Protein AF-A0A813R4G8-F1 (afdb_monomer_lite)

Radius of gyration: 30.25 Å; chains: 1; bounding box: 70×40×82 Å

pLDDT: mean 77.22, std 15.06, range [35.91, 96.44]

Structure (mmCIF, N/CA/C/O backbone):
data_AF-A0A813R4G8-F1
#
_entry.id   AF-A0A813R4G8-F1
#
loop_
_atom_site.group_PDB
_atom_site.id
_atom_site.type_symbol
_atom_site.label_atom_id
_atom_site.label_alt_id
_atom_site.label_comp_id
_atom_site.label_asym_id
_atom_site.label_entity_id
_atom_site.label_seq_id
_atom_site.pdbx_PDB_ins_code
_atom_site.Cartn_x
_atom_site.Cartn_y
_atom_site.Cartn_z
_atom_site.occupancy
_atom_site.B_iso_or_equiv
_atom_site.auth_seq_id
_atom_site.auth_comp_id
_atom_site.auth_asym_id
_atom_site.auth_atom_id
_atom_site.pdbx_PDB_model_num
ATOM 1 N N . ARG A 1 1 ? -25.625 -11.618 35.199 1.00 69.56 1 ARG A N 1
ATOM 2 C CA . ARG A 1 1 ? -24.407 -12.216 34.583 1.00 69.56 1 ARG A CA 1
ATOM 3 C C . ARG A 1 1 ? -24.436 -12.153 33.055 1.00 69.56 1 ARG A C 1
ATOM 5 O O . ARG A 1 1 ? -23.534 -11.534 32.520 1.00 69.56 1 ARG A O 1
ATOM 12 N N . LYS A 1 2 ? -25.449 -12.718 32.372 1.00 80.38 2 LYS A N 1
ATOM 13 C CA . LYS A 1 2 ? -25.573 -12.680 30.897 1.00 80.38 2 LYS A CA 1
ATOM 14 C C . LYS A 1 2 ? -25.560 -11.254 30.319 1.00 80.38 2 LYS A C 1
ATOM 16 O O . LYS A 1 2 ? -24.628 -10.921 29.610 1.00 80.38 2 LYS A O 1
ATOM 21 N N . PHE A 1 3 ? -26.479 -10.389 30.765 1.00 78.88 3 PHE A N 1
ATOM 22 C CA . PHE A 1 3 ? -26.541 -8.978 30.342 1.00 78.88 3 PHE A CA 1
ATOM 23 C C . PHE A 1 3 ? -25.193 -8.244 30.418 1.00 78.88 3 PHE A C 1
ATOM 25 O O . PHE A 1 3 ? -24.784 -7.595 29.467 1.00 78.88 3 PHE A O 1
ATOM 32 N N . LYS A 1 4 ? -24.482 -8.393 31.541 1.00 79.00 4 LYS A N 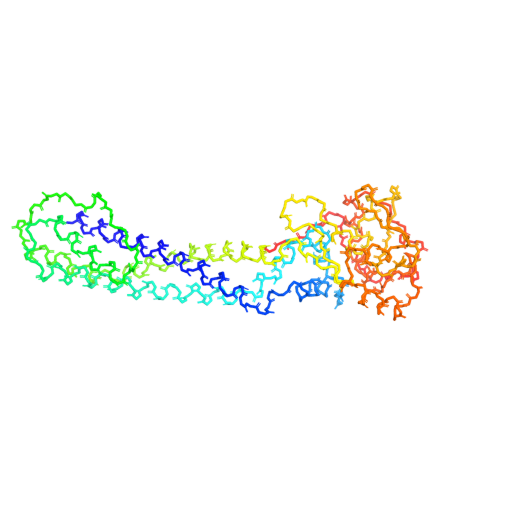1
ATOM 33 C CA . LYS A 1 4 ? -23.165 -7.785 31.750 1.00 79.00 4 LYS A CA 1
ATOM 34 C C . LYS A 1 4 ? -22.155 -8.228 30.688 1.00 79.00 4 LYS A C 1
ATOM 36 O O . LYS A 1 4 ? -21.469 -7.395 30.118 1.00 79.00 4 LYS A O 1
ATOM 41 N N . GLN A 1 5 ? -22.078 -9.534 30.434 1.00 83.31 5 GLN A N 1
ATOM 42 C CA . GLN A 1 5 ? -21.155 -10.087 29.445 1.00 83.31 5 GLN A CA 1
ATOM 43 C C . GLN A 1 5 ? -21.524 -9.642 28.026 1.00 83.31 5 GLN A C 1
ATOM 45 O O . GLN A 1 5 ? -20.636 -9.328 27.242 1.00 83.31 5 GLN A O 1
ATOM 50 N N . ASP A 1 6 ? -22.820 -9.587 27.714 1.00 83.88 6 ASP A N 1
ATOM 51 C CA . ASP A 1 6 ? -23.309 -9.135 26.411 1.00 83.88 6 ASP A CA 1
ATOM 52 C C . ASP A 1 6 ? -22.964 -7.652 26.179 1.00 83.88 6 ASP A C 1
ATOM 54 O O . ASP A 1 6 ? -22.462 -7.301 25.114 1.00 83.88 6 ASP A O 1
ATOM 58 N N . LEU A 1 7 ? -23.141 -6.800 27.197 1.00 82.75 7 LEU A N 1
ATOM 59 C CA . LEU A 1 7 ? -22.756 -5.388 27.155 1.00 82.75 7 LEU A CA 1
ATOM 60 C C . LEU A 1 7 ? -21.236 -5.204 27.015 1.00 82.75 7 LEU A C 1
ATOM 62 O O . LEU A 1 7 ? -20.801 -4.431 26.168 1.00 82.75 7 LEU A O 1
ATOM 66 N N . GLU A 1 8 ? -20.426 -5.924 27.802 1.00 83.38 8 GLU A N 1
ATOM 67 C CA . GLU A 1 8 ? -18.955 -5.904 27.693 1.00 83.38 8 GLU A CA 1
ATOM 68 C C . GLU A 1 8 ? -18.507 -6.270 26.267 1.00 83.38 8 GLU A C 1
ATOM 70 O O . GLU A 1 8 ? -17.720 -5.550 25.651 1.00 83.38 8 GLU A O 1
ATOM 75 N N . ASN A 1 9 ? -19.058 -7.351 25.709 1.00 85.25 9 ASN A N 1
ATOM 76 C CA . ASN A 1 9 ? -18.739 -7.797 24.354 1.00 85.25 9 ASN A CA 1
ATOM 77 C C . ASN A 1 9 ? -19.154 -6.764 23.298 1.00 85.25 9 ASN A C 1
ATOM 79 O O . ASN A 1 9 ? -18.408 -6.528 22.347 1.00 85.25 9 ASN A O 1
ATOM 83 N N . GLN A 1 10 ? -20.322 -6.138 23.459 1.00 86.38 10 GLN A N 1
ATOM 84 C CA . GLN A 1 10 ? -20.790 -5.114 22.533 1.00 86.38 10 GLN A CA 1
ATOM 85 C C . GLN A 1 10 ? -19.893 -3.874 22.565 1.00 86.38 10 GLN A C 1
ATOM 87 O O . GLN A 1 10 ? -19.488 -3.411 21.500 1.00 86.38 10 GLN A O 1
ATOM 92 N N . ILE A 1 11 ? -19.548 -3.380 23.763 1.00 86.12 11 ILE A N 1
ATOM 93 C CA . ILE A 1 11 ? -18.624 -2.252 23.952 1.00 86.12 11 ILE A CA 1
ATOM 94 C C . ILE A 1 11 ? -17.316 -2.530 23.213 1.00 86.12 11 ILE A C 1
ATOM 96 O O . ILE A 1 11 ? -16.892 -1.714 22.400 1.00 86.12 11 ILE A O 1
ATOM 100 N N . ILE A 1 12 ? -16.718 -3.706 23.429 1.00 86.69 12 ILE A N 1
ATOM 101 C CA . ILE A 1 12 ? -15.477 -4.094 22.750 1.00 86.69 12 ILE A CA 1
ATOM 102 C C . ILE A 1 12 ? -15.676 -4.121 21.229 1.00 86.69 12 ILE A C 1
ATOM 104 O O . ILE A 1 12 ? -14.871 -3.537 20.508 1.00 86.69 12 ILE A O 1
ATOM 108 N N . SER A 1 13 ? -16.745 -4.748 20.727 1.00 88.50 13 SER A N 1
ATOM 109 C CA . SER A 1 13 ? -16.966 -4.865 19.278 1.00 88.50 13 SER A CA 1
ATOM 110 C C . SER A 1 13 ? -17.147 -3.507 18.590 1.00 88.50 13 SER A C 1
ATOM 112 O O . SER A 1 13 ? -16.566 -3.274 17.530 1.00 88.50 13 SER A O 1
ATOM 114 N N . GLU A 1 14 ? -17.880 -2.585 19.218 1.00 90.38 14 GLU A N 1
ATOM 115 C CA . GLU A 1 14 ? -18.173 -1.266 18.657 1.00 90.38 14 GLU A CA 1
ATOM 116 C C . GLU A 1 14 ? -16.954 -0.351 18.715 1.00 90.38 14 GLU A C 1
ATOM 118 O O . GLU A 1 14 ? -16.638 0.324 17.734 1.00 90.38 14 GLU A O 1
ATOM 123 N N . ILE A 1 15 ? -16.209 -0.392 19.823 1.00 90.12 15 ILE A N 1
ATOM 124 C CA . ILE A 1 15 ? -14.918 0.284 19.936 1.00 90.12 15 ILE A CA 1
ATOM 125 C C . ILE A 1 15 ? -13.984 -0.185 18.815 1.00 90.12 15 ILE A C 1
ATOM 127 O O . ILE A 1 15 ? -13.408 0.640 18.107 1.00 90.12 15 ILE A O 1
ATOM 131 N N . VAL A 1 16 ? -13.859 -1.499 18.611 1.00 90.88 16 VAL A N 1
ATOM 132 C CA . VAL A 1 16 ? -12.988 -2.069 17.574 1.00 90.88 16 VAL A CA 1
ATOM 133 C C . VAL A 1 16 ? -13.443 -1.650 16.179 1.00 90.88 16 VAL A C 1
ATOM 135 O O . VAL A 1 16 ? -12.609 -1.223 15.381 1.00 90.88 16 VAL A O 1
ATOM 138 N N . ARG A 1 17 ? -14.747 -1.710 15.884 1.00 93.56 17 ARG A N 1
ATOM 139 C CA . ARG A 1 17 ? -15.316 -1.265 14.603 1.00 93.56 17 ARG A CA 1
ATOM 140 C C . ARG A 1 17 ? -14.971 0.197 14.315 1.00 93.56 17 ARG A C 1
ATOM 142 O O . ARG A 1 17 ? -14.444 0.505 13.247 1.00 93.56 17 ARG A O 1
ATOM 149 N N . ILE A 1 18 ? -15.234 1.088 15.270 1.00 92.94 18 ILE A N 1
ATOM 150 C CA . ILE A 1 18 ? -15.002 2.531 15.121 1.00 92.94 18 ILE A CA 1
ATOM 151 C C . ILE A 1 18 ? -13.511 2.825 14.944 1.00 92.94 18 ILE A C 1
ATOM 153 O O . ILE A 1 18 ? -13.127 3.605 14.075 1.00 92.94 18 ILE A O 1
ATOM 157 N N . TYR A 1 19 ? -12.647 2.189 15.731 1.00 94.31 19 TYR A N 1
ATOM 158 C CA . TYR A 1 19 ? -11.211 2.450 15.671 1.00 94.31 19 TYR A CA 1
ATOM 159 C C . TYR A 1 19 ? -10.526 1.825 14.452 1.00 94.31 19 TYR A C 1
ATOM 161 O O . TYR A 1 19 ? -9.550 2.394 13.960 1.00 94.31 19 TYR A O 1
ATOM 169 N N . LYS A 1 20 ? -11.044 0.722 13.897 1.00 95.06 20 LYS A N 1
ATOM 170 C CA . LYS A 1 20 ? -10.614 0.230 12.577 1.00 95.06 20 LYS A CA 1
ATOM 171 C C . LYS A 1 20 ? -10.901 1.265 11.489 1.00 95.06 20 LYS A C 1
ATOM 173 O O . LYS A 1 20 ? -10.004 1.575 10.710 1.00 95.06 20 LYS A O 1
ATOM 178 N N . GLN A 1 21 ? -12.090 1.875 11.501 1.00 94.75 21 GLN A N 1
ATOM 179 C CA . GLN A 1 21 ? -12.409 2.965 10.574 1.00 94.75 21 GLN A CA 1
ATOM 180 C C . GLN A 1 21 ? -11.467 4.161 10.767 1.00 94.75 21 GLN A C 1
ATOM 182 O O . GLN A 1 21 ? -10.848 4.611 9.808 1.00 94.75 21 GLN A O 1
ATOM 187 N N . LYS A 1 22 ? -11.256 4.610 12.013 1.00 94.94 22 LYS A N 1
ATOM 188 C CA . LYS A 1 22 ? -10.311 5.703 12.311 1.00 94.94 22 LYS A CA 1
ATOM 189 C C . LYS A 1 22 ? -8.879 5.394 11.870 1.00 94.94 22 LYS A C 1
ATOM 191 O O . LYS A 1 22 ? -8.157 6.305 11.477 1.00 94.94 22 LYS A O 1
ATOM 196 N N . THR A 1 23 ? -8.467 4.127 11.928 1.00 96.44 23 THR A N 1
ATOM 197 C CA . THR A 1 23 ? -7.163 3.675 11.422 1.00 96.44 23 THR A CA 1
ATOM 198 C C . THR A 1 23 ? -7.089 3.853 9.910 1.00 96.44 23 THR A C 1
ATOM 200 O O . THR A 1 23 ? -6.151 4.481 9.427 1.00 96.44 23 THR A O 1
ATOM 203 N N . SER A 1 24 ? -8.095 3.370 9.175 1.00 96.19 24 SER A N 1
ATOM 204 C CA . SER A 1 24 ? -8.198 3.561 7.722 1.00 96.19 24 SER A CA 1
ATOM 205 C C . SER A 1 24 ? -8.166 5.045 7.344 1.00 96.19 24 SER A C 1
ATOM 207 O O . SER A 1 24 ? -7.376 5.451 6.492 1.00 96.19 24 SER A O 1
ATOM 209 N N . ASP A 1 25 ? -8.954 5.880 8.025 1.00 95.25 25 ASP A N 1
ATOM 210 C CA . ASP A 1 25 ? -9.022 7.321 7.758 1.00 95.25 25 ASP A CA 1
ATOM 211 C C . ASP A 1 25 ? -7.676 8.015 8.026 1.00 95.25 25 ASP A C 1
ATOM 213 O O . ASP A 1 25 ? -7.215 8.834 7.226 1.00 95.25 25 ASP A O 1
ATOM 217 N N . ALA A 1 26 ? -7.005 7.664 9.130 1.00 95.62 26 ALA A N 1
ATOM 218 C CA . ALA A 1 26 ? -5.695 8.209 9.479 1.00 95.62 26 ALA A CA 1
ATOM 219 C C . ALA A 1 26 ? -4.613 7.811 8.463 1.00 95.62 26 ALA A C 1
ATOM 221 O O . ALA A 1 26 ? -3.779 8.644 8.100 1.00 95.62 26 ALA A O 1
ATOM 222 N N . ILE A 1 27 ? -4.642 6.568 7.973 1.00 95.50 27 ILE A N 1
ATOM 223 C CA . ILE A 1 27 ? -3.763 6.093 6.898 1.00 95.50 27 ILE A CA 1
ATOM 224 C C . ILE A 1 27 ? -4.041 6.857 5.602 1.00 95.50 27 ILE A C 1
ATOM 226 O O . ILE A 1 27 ? -3.108 7.377 4.987 1.00 95.50 27 ILE A O 1
ATOM 230 N N . GLY A 1 28 ? -5.314 6.999 5.222 1.00 92.50 28 GLY A N 1
ATOM 231 C CA . GLY A 1 28 ? -5.726 7.761 4.044 1.00 92.50 28 GLY A CA 1
ATOM 232 C C . GLY A 1 28 ? -5.245 9.214 4.091 1.00 92.50 28 GLY A C 1
ATOM 233 O O . GLY A 1 28 ? -4.690 9.731 3.116 1.00 92.50 28 GLY A O 1
ATOM 234 N N . LEU A 1 29 ? -5.364 9.868 5.248 1.00 92.50 29 LEU A N 1
ATOM 235 C CA . LEU A 1 29 ? -4.865 11.226 5.459 1.00 92.50 29 LEU A CA 1
ATOM 236 C C . LEU A 1 29 ? -3.330 11.296 5.418 1.00 92.50 29 LEU A C 1
ATOM 238 O O . LEU A 1 29 ? -2.769 12.168 4.753 1.00 92.50 29 LEU A O 1
ATOM 242 N N . ASN A 1 30 ? -2.637 10.371 6.090 1.00 92.88 30 ASN A N 1
ATOM 243 C CA . ASN A 1 30 ? -1.174 10.320 6.095 1.00 92.88 30 ASN A CA 1
ATOM 244 C C . ASN A 1 30 ? -0.622 10.141 4.679 1.00 92.88 30 ASN A C 1
ATOM 246 O O . ASN A 1 30 ? 0.274 10.874 4.267 1.00 92.88 30 ASN A O 1
ATOM 250 N N . ILE A 1 31 ? -1.195 9.217 3.908 1.00 90.00 31 ILE A N 1
ATOM 251 C CA . ILE A 1 31 ? -0.760 8.962 2.538 1.00 90.00 31 ILE A CA 1
ATOM 252 C C . ILE A 1 31 ? -1.131 10.123 1.634 1.00 90.00 31 ILE A C 1
ATOM 254 O O . ILE A 1 31 ? -0.283 10.513 0.846 1.00 90.00 31 ILE A O 1
ATOM 258 N N . SER A 1 32 ? -2.335 10.699 1.726 1.00 84.00 32 SER A N 1
ATOM 259 C CA . SER A 1 32 ? -2.766 11.819 0.867 1.00 84.00 32 SER A CA 1
ATOM 260 C C . SER A 1 32 ? -1.980 13.116 1.103 1.00 84.00 32 SER A C 1
ATOM 262 O O . SER A 1 32 ? -1.799 13.901 0.174 1.00 84.00 32 SER A O 1
ATOM 264 N N . THR A 1 33 ? -1.405 13.299 2.290 1.00 86.44 33 THR A N 1
ATOM 265 C CA . THR A 1 33 ? -0.574 14.471 2.621 1.00 86.44 33 THR A CA 1
ATOM 266 C C . THR A 1 33 ? 0.933 14.205 2.539 1.00 86.44 33 THR A C 1
ATOM 268 O O . THR A 1 33 ? 1.726 15.145 2.555 1.00 86.44 3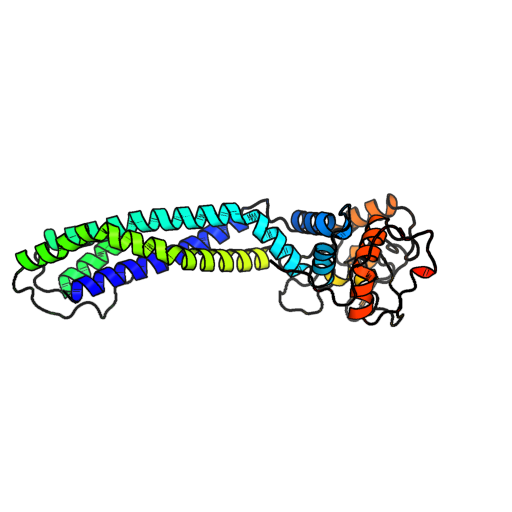3 THR A O 1
ATOM 271 N N . SER A 1 34 ? 1.353 12.944 2.402 1.00 83.38 34 SER A N 1
ATOM 272 C CA . SER A 1 34 ? 2.768 12.569 2.340 1.00 83.38 34 SER A CA 1
ATOM 273 C C . SER A 1 34 ? 3.456 13.068 1.065 1.00 83.38 34 SER A C 1
ATOM 275 O O . SER A 1 34 ? 3.004 12.810 -0.052 1.00 83.38 34 SER A O 1
ATOM 277 N N . THR A 1 35 ? 4.615 13.711 1.225 1.00 80.62 35 THR A N 1
ATOM 278 C CA . THR A 1 35 ? 5.552 14.058 0.135 1.00 80.62 35 THR A CA 1
ATOM 279 C C . THR A 1 35 ? 6.483 12.893 -0.230 1.00 80.62 35 THR A C 1
ATOM 281 O O . THR A 1 35 ? 7.268 12.968 -1.178 1.00 80.62 35 THR A O 1
ATOM 284 N N . HIS A 1 36 ? 6.414 11.787 0.518 1.00 76.81 36 HIS A N 1
ATOM 285 C CA . HIS A 1 36 ? 7.179 10.572 0.231 1.00 76.81 36 HIS A CA 1
ATOM 286 C C . HIS A 1 36 ? 6.509 9.705 -0.841 1.00 76.81 36 HIS A C 1
ATOM 288 O O . HIS A 1 36 ? 7.195 8.941 -1.519 1.00 76.81 36 HIS A O 1
ATOM 294 N N . ILE A 1 37 ? 5.193 9.860 -1.031 1.00 81.62 37 ILE A N 1
ATOM 295 C CA . ILE A 1 37 ? 4.396 9.151 -2.041 1.00 81.62 37 ILE A CA 1
ATOM 296 C C . ILE A 1 37 ? 4.164 10.073 -3.239 1.00 81.62 37 ILE A C 1
ATOM 298 O O . ILE A 1 37 ? 3.050 10.471 -3.570 1.00 81.62 37 ILE A O 1
ATOM 302 N N . GLU A 1 38 ? 5.259 10.470 -3.875 1.00 80.38 38 GLU A N 1
ATOM 303 C CA . GLU A 1 38 ? 5.241 11.213 -5.135 1.00 80.38 38 GLU A CA 1
ATOM 304 C C . GLU A 1 38 ? 5.625 10.273 -6.274 1.00 80.38 38 GLU A C 1
ATOM 306 O O . GLU A 1 38 ? 6.698 9.668 -6.247 1.00 80.38 38 GLU A O 1
ATOM 311 N N . THR A 1 39 ? 4.764 10.167 -7.286 1.00 75.38 39 THR A N 1
ATOM 312 C CA . THR A 1 39 ? 4.909 9.214 -8.396 1.00 75.38 39 THR A CA 1
ATOM 313 C C . THR A 1 39 ? 6.279 9.292 -9.068 1.00 75.38 39 THR A C 1
ATOM 315 O O . THR A 1 39 ? 6.899 8.267 -9.328 1.00 75.38 39 THR A O 1
ATOM 318 N N . GLU A 1 40 ? 6.798 10.501 -9.289 1.00 74.12 40 GLU A N 1
ATOM 319 C CA . GLU A 1 40 ? 8.117 10.702 -9.898 1.00 74.12 40 GLU A CA 1
ATOM 320 C C . GLU A 1 40 ? 9.265 10.230 -9.000 1.00 74.12 40 GLU A C 1
ATOM 322 O O . GLU A 1 40 ? 10.212 9.616 -9.489 1.00 74.12 40 GLU A O 1
ATOM 327 N N . LYS A 1 41 ? 9.182 10.471 -7.684 1.00 81.25 41 LYS A N 1
ATOM 328 C CA . LYS A 1 41 ? 10.190 9.994 -6.727 1.00 81.25 41 LYS A CA 1
ATOM 329 C C . LYS A 1 41 ? 10.191 8.470 -6.650 1.00 81.25 41 LYS A C 1
ATOM 331 O O . LYS A 1 41 ? 11.264 7.880 -6.624 1.00 81.25 41 LYS A O 1
ATOM 336 N N . ILE A 1 42 ? 9.013 7.840 -6.642 1.00 84.50 42 ILE A N 1
ATOM 337 C CA . ILE A 1 42 ? 8.887 6.375 -6.660 1.00 84.50 42 ILE A CA 1
ATOM 338 C C . ILE A 1 42 ? 9.455 5.802 -7.962 1.00 84.50 42 ILE A C 1
ATOM 340 O O . ILE A 1 42 ? 10.258 4.875 -7.911 1.00 84.50 42 ILE A O 1
ATOM 344 N N . ALA A 1 43 ? 9.118 6.391 -9.112 1.00 78.25 43 ALA A N 1
ATOM 345 C CA . ALA A 1 43 ? 9.624 5.947 -10.409 1.00 78.25 43 ALA A CA 1
ATOM 346 C C . ALA A 1 43 ? 11.153 6.035 -10.513 1.00 78.25 43 ALA A C 1
ATOM 348 O O . ALA A 1 43 ? 11.787 5.106 -11.018 1.00 78.25 43 ALA A O 1
ATOM 349 N N . ARG A 1 44 ? 11.749 7.123 -10.003 1.00 79.31 44 ARG A N 1
ATOM 350 C CA . ARG A 1 44 ? 13.210 7.281 -9.927 1.00 79.31 44 ARG A CA 1
ATOM 351 C C . ARG A 1 44 ? 13.841 6.265 -8.981 1.00 79.31 44 ARG A C 1
ATOM 353 O O . ARG A 1 44 ? 14.736 5.556 -9.416 1.00 79.31 44 ARG A O 1
ATOM 360 N N . SER A 1 45 ? 13.326 6.120 -7.753 1.00 86.88 45 SER A N 1
ATOM 361 C CA . SER A 1 45 ? 13.808 5.098 -6.807 1.00 86.88 45 SER A CA 1
ATOM 362 C C . SER A 1 45 ? 13.781 3.703 -7.434 1.00 86.88 45 SER A C 1
ATOM 364 O O . SER A 1 45 ? 14.783 3.001 -7.399 1.00 86.88 45 SER A O 1
ATOM 366 N N . ALA A 1 46 ? 12.683 3.337 -8.099 1.00 85.88 46 ALA A N 1
ATOM 367 C CA . ALA A 1 46 ? 12.566 2.049 -8.769 1.00 85.88 46 ALA A CA 1
ATOM 368 C C . ALA A 1 46 ? 13.601 1.862 -9.882 1.00 85.88 46 ALA A C 1
ATOM 370 O O . ALA A 1 46 ? 14.141 0.770 -10.022 1.00 85.88 46 ALA A O 1
ATOM 371 N N . TYR A 1 47 ? 13.882 2.896 -10.681 1.00 83.19 47 TYR A N 1
ATOM 372 C CA . TYR A 1 47 ? 14.918 2.834 -11.714 1.00 83.19 47 TYR A CA 1
ATOM 373 C C . TYR A 1 47 ? 16.312 2.695 -11.104 1.00 83.19 47 TYR A C 1
ATOM 375 O O . TYR A 1 47 ? 17.072 1.819 -11.511 1.00 83.19 47 TYR A O 1
ATOM 383 N N . ASP A 1 48 ? 16.631 3.526 -10.115 1.00 85.75 48 ASP A N 1
ATOM 384 C CA . ASP A 1 48 ? 17.944 3.570 -9.475 1.00 85.75 48 ASP A CA 1
ATOM 385 C C . ASP A 1 48 ? 18.254 2.253 -8.746 1.00 85.75 48 ASP A C 1
ATOM 387 O O . ASP A 1 48 ? 19.354 1.715 -8.867 1.00 85.75 48 ASP A O 1
ATOM 391 N N . GLU A 1 49 ? 17.265 1.676 -8.061 1.00 90.06 49 GLU A N 1
ATOM 392 C CA . GLU A 1 49 ? 17.377 0.390 -7.362 1.00 90.06 49 GLU A CA 1
ATOM 393 C C . GLU A 1 49 ? 17.364 -0.829 -8.297 1.00 90.06 49 GLU A C 1
ATOM 395 O O . GLU A 1 49 ? 17.727 -1.929 -7.868 1.00 90.06 49 GLU A O 1
ATOM 400 N N . SER A 1 50 ? 16.957 -0.656 -9.558 1.00 88.50 50 SER A N 1
ATOM 401 C CA . SER A 1 50 ? 16.942 -1.706 -10.579 1.00 88.50 50 SER A CA 1
ATOM 402 C C . SER A 1 50 ? 18.028 -1.471 -11.632 1.00 88.50 50 SER A C 1
ATOM 404 O O . SER A 1 50 ? 19.162 -1.921 -11.473 1.00 88.50 50 SER A O 1
ATOM 406 N N . ILE A 1 51 ? 17.709 -0.751 -12.703 1.00 83.62 51 ILE A N 1
ATOM 407 C CA . ILE A 1 51 ? 18.566 -0.501 -13.863 1.00 83.62 51 ILE A CA 1
ATOM 408 C C . ILE A 1 51 ? 19.808 0.324 -13.497 1.00 83.62 51 ILE A C 1
ATOM 410 O O . ILE A 1 51 ? 20.896 0.056 -14.006 1.00 83.62 51 ILE A O 1
ATOM 414 N N . GLY A 1 52 ? 19.659 1.315 -12.615 1.00 83.12 52 GLY A N 1
ATOM 415 C CA . GLY A 1 52 ? 20.742 2.202 -12.183 1.00 83.12 52 GLY A CA 1
ATOM 416 C C . GLY A 1 52 ? 21.744 1.553 -11.225 1.00 83.12 52 GLY A C 1
ATOM 417 O O . GLY A 1 52 ? 22.861 2.056 -11.079 1.00 83.12 52 GLY A O 1
ATOM 418 N N . SER A 1 53 ? 21.384 0.422 -10.614 1.00 88.19 53 SER A N 1
ATOM 419 C CA . SER A 1 53 ? 22.149 -0.183 -9.525 1.00 88.19 53 SER A CA 1
ATOM 420 C C . SER A 1 53 ? 23.557 -0.637 -9.944 1.00 88.19 53 SER A C 1
ATOM 422 O O . SER A 1 53 ? 23.813 -1.095 -11.067 1.00 88.19 53 SER A O 1
ATOM 424 N N . GLN A 1 54 ? 24.509 -0.481 -9.019 1.00 88.56 54 GLN A N 1
ATOM 425 C CA . GLN A 1 54 ? 25.885 -0.963 -9.150 1.00 88.56 54 GLN A CA 1
ATOM 426 C C . GLN A 1 54 ? 26.329 -1.627 -7.832 1.00 88.56 54 GLN A C 1
ATOM 428 O O . GLN A 1 54 ? 26.508 -0.916 -6.843 1.00 88.56 54 GLN A O 1
ATOM 433 N N . PRO A 1 55 ? 26.530 -2.961 -7.794 1.00 88.31 55 PRO A N 1
ATOM 434 C CA . PRO A 1 55 ? 26.313 -3.921 -8.884 1.00 88.31 55 PRO A CA 1
ATOM 435 C C . PRO A 1 55 ? 24.821 -4.067 -9.261 1.00 88.31 55 PRO A C 1
ATOM 437 O O . PRO A 1 55 ? 23.963 -3.700 -8.460 1.00 88.31 55 PRO A O 1
ATOM 440 N N . PRO A 1 56 ? 24.498 -4.605 -10.456 1.00 87.69 56 PRO A N 1
ATOM 441 C CA . PRO A 1 56 ? 23.114 -4.822 -10.877 1.00 87.69 56 PRO A CA 1
ATOM 442 C C . PRO A 1 56 ? 22.331 -5.724 -9.915 1.00 87.69 56 PRO A C 1
ATOM 444 O O . PRO A 1 56 ? 22.768 -6.833 -9.604 1.00 87.69 56 PRO A O 1
ATOM 447 N N . ASN A 1 57 ? 21.143 -5.286 -9.498 1.00 92.25 57 ASN A N 1
ATOM 448 C CA . ASN A 1 57 ? 20.217 -6.084 -8.699 1.00 92.25 57 ASN A CA 1
ATOM 449 C C . ASN A 1 57 ? 19.204 -6.806 -9.598 1.00 92.25 57 ASN A C 1
ATOM 451 O O . ASN A 1 57 ? 18.175 -6.247 -9.974 1.00 92.25 57 ASN A O 1
ATOM 455 N N . GLY A 1 58 ? 19.492 -8.066 -9.931 1.00 91.12 58 GLY A N 1
ATOM 456 C CA . GLY A 1 58 ? 18.641 -8.872 -10.808 1.00 91.12 58 GLY A CA 1
ATOM 457 C C . GLY A 1 58 ? 17.201 -9.054 -10.308 1.00 91.12 58 GLY A C 1
ATOM 458 O O . GLY A 1 58 ? 16.291 -9.082 -11.130 1.00 91.12 58 GLY A O 1
ATOM 459 N N . ASP A 1 59 ? 16.974 -9.105 -8.991 1.00 93.50 59 ASP A N 1
ATOM 460 C CA . ASP A 1 59 ? 15.630 -9.252 -8.412 1.00 93.50 59 ASP A CA 1
ATOM 461 C C . ASP A 1 59 ? 14.793 -7.994 -8.689 1.00 93.50 59 ASP A C 1
ATOM 463 O O . ASP A 1 59 ? 13.713 -8.072 -9.276 1.00 93.50 59 ASP A O 1
ATOM 467 N N . ASN A 1 60 ? 15.352 -6.817 -8.392 1.00 92.19 60 ASN A N 1
ATOM 468 C CA . ASN A 1 60 ? 14.710 -5.530 -8.661 1.00 92.19 60 ASN A CA 1
ATOM 469 C C . ASN A 1 60 ? 14.544 -5.268 -10.163 1.00 92.19 60 ASN A C 1
ATOM 471 O O . ASN A 1 60 ? 13.512 -4.747 -10.575 1.00 92.19 60 ASN A O 1
ATOM 475 N N . ILE A 1 61 ? 15.521 -5.652 -10.995 1.00 88.25 61 ILE A N 1
ATOM 476 C CA . ILE A 1 61 ? 15.406 -5.555 -12.459 1.00 88.25 61 ILE A CA 1
ATOM 477 C C . ILE A 1 61 ? 14.229 -6.402 -12.951 1.00 88.25 61 ILE A C 1
ATOM 479 O O . ILE A 1 61 ? 13.416 -5.916 -13.731 1.00 88.25 61 ILE A O 1
ATOM 483 N N . LEU A 1 62 ? 14.085 -7.643 -12.482 1.00 86.94 62 LEU A N 1
ATOM 484 C CA . LEU A 1 62 ? 12.974 -8.503 -12.889 1.00 86.94 62 LEU A CA 1
ATOM 485 C C . LEU A 1 62 ? 11.622 -7.999 -12.372 1.00 86.94 62 LEU A C 1
ATOM 487 O O . LEU A 1 62 ? 10.661 -8.017 -13.135 1.00 86.94 62 LEU A O 1
ATOM 491 N N . LYS A 1 63 ? 11.537 -7.495 -11.134 1.00 87.19 63 LYS A N 1
ATOM 492 C CA . LYS A 1 63 ? 10.322 -6.829 -10.625 1.00 87.19 63 LYS A CA 1
ATOM 493 C C . LYS A 1 63 ? 9.934 -5.637 -11.492 1.00 87.19 63 LYS A C 1
ATOM 495 O O . LYS A 1 63 ? 8.784 -5.524 -11.905 1.00 87.19 63 LYS A O 1
ATOM 500 N N . TYR A 1 64 ? 10.914 -4.794 -11.810 1.00 81.69 64 TYR A N 1
ATOM 501 C CA . TYR A 1 64 ? 10.747 -3.624 -12.663 1.00 81.69 64 TYR A CA 1
ATOM 502 C C . TYR A 1 64 ? 10.245 -3.994 -14.066 1.00 81.69 64 TYR A C 1
ATOM 504 O O . TYR A 1 64 ? 9.406 -3.292 -14.622 1.00 81.69 64 TYR A O 1
ATOM 512 N N . VAL A 1 65 ? 10.726 -5.108 -14.627 1.00 77.06 65 VAL A N 1
ATOM 513 C CA . VAL A 1 65 ? 10.364 -5.577 -15.974 1.00 77.06 65 VAL A CA 1
ATOM 514 C C . VAL A 1 65 ? 9.024 -6.313 -16.015 1.00 77.06 65 VAL A C 1
ATOM 516 O O . VAL A 1 65 ? 8.251 -6.094 -16.946 1.00 77.06 65 VAL A O 1
ATOM 519 N N . TYR A 1 66 ? 8.748 -7.193 -15.051 1.00 77.69 66 TYR A N 1
ATOM 520 C CA . TYR A 1 66 ? 7.535 -8.013 -15.046 1.00 77.69 66 TYR A CA 1
ATOM 521 C C . TYR A 1 66 ? 6.298 -7.246 -14.591 1.00 77.69 66 TYR A C 1
ATOM 523 O O . TYR A 1 66 ? 5.246 -7.389 -15.207 1.00 77.69 66 TYR A O 1
ATOM 531 N N . ASP A 1 67 ? 6.411 -6.447 -13.527 1.00 78.44 67 ASP A N 1
ATOM 532 C CA . ASP A 1 67 ? 5.275 -5.720 -12.961 1.00 78.44 67 ASP A CA 1
ATOM 533 C C . ASP A 1 67 ? 5.742 -4.465 -12.212 1.00 78.44 67 ASP A C 1
ATOM 535 O O . ASP A 1 67 ? 5.885 -4.425 -10.986 1.00 78.44 67 ASP A O 1
ATOM 539 N N . ILE A 1 68 ? 5.975 -3.402 -12.980 1.00 76.81 68 ILE A N 1
ATOM 540 C CA . ILE A 1 68 ? 6.415 -2.115 -12.442 1.00 76.81 68 ILE A CA 1
ATOM 541 C C . ILE A 1 68 ? 5.410 -1.509 -11.448 1.00 76.81 68 ILE A C 1
ATOM 543 O O . ILE A 1 68 ? 5.820 -0.803 -10.532 1.00 76.81 68 ILE A O 1
ATOM 547 N N . ASN A 1 69 ? 4.112 -1.813 -11.574 1.00 75.38 69 ASN A N 1
ATOM 548 C CA . ASN A 1 69 ? 3.079 -1.309 -10.667 1.00 75.38 69 ASN A CA 1
ATOM 549 C C . ASN A 1 69 ? 3.188 -1.960 -9.296 1.00 75.38 69 ASN A C 1
ATOM 551 O O . ASN A 1 69 ? 3.204 -1.269 -8.275 1.00 75.38 69 ASN A O 1
ATOM 555 N N . ARG A 1 70 ? 3.304 -3.290 -9.270 1.00 82.12 70 ARG A N 1
ATOM 556 C CA . ARG A 1 70 ? 3.552 -4.018 -8.029 1.00 82.12 70 ARG A CA 1
ATOM 557 C C . ARG A 1 70 ? 4.875 -3.590 -7.402 1.00 82.12 70 ARG A C 1
ATOM 559 O O . ARG A 1 70 ? 4.937 -3.441 -6.186 1.00 82.12 70 ARG A O 1
ATOM 566 N N . TYR A 1 71 ? 5.902 -3.320 -8.210 1.00 86.38 71 TYR A N 1
ATOM 567 C CA . TYR A 1 71 ? 7.185 -2.855 -7.684 1.00 86.38 71 TYR A CA 1
ATOM 568 C C . TYR A 1 71 ? 7.113 -1.435 -7.106 1.00 86.38 71 TYR A C 1
ATOM 570 O O . TYR A 1 71 ? 7.633 -1.184 -6.022 1.00 86.38 71 TYR A O 1
ATOM 578 N N . TYR A 1 72 ? 6.410 -0.510 -7.762 1.00 85.25 72 TYR A N 1
ATOM 579 C CA . TYR A 1 72 ? 6.167 0.830 -7.218 1.00 85.25 72 TYR A CA 1
ATOM 580 C C . TYR A 1 72 ? 5.372 0.778 -5.917 1.00 85.25 72 TYR A C 1
ATOM 582 O O . TYR A 1 72 ? 5.678 1.529 -4.992 1.00 85.25 72 TYR A O 1
ATOM 590 N N . LEU A 1 73 ? 4.379 -0.112 -5.837 1.00 86.06 73 LEU A N 1
ATOM 591 C CA . LEU A 1 73 ? 3.627 -0.349 -4.612 1.00 86.06 73 LEU A CA 1
ATOM 592 C C . LEU A 1 73 ? 4.544 -0.856 -3.491 1.00 86.06 73 LEU A C 1
ATOM 594 O O . LEU A 1 73 ? 4.475 -0.316 -2.395 1.00 86.06 73 LEU A O 1
ATOM 598 N N . GLU A 1 74 ? 5.431 -1.817 -3.767 1.00 91.00 74 GLU A N 1
ATOM 599 C CA . GLU A 1 74 ? 6.413 -2.324 -2.794 1.00 91.00 74 GLU A CA 1
ATOM 600 C C . GLU A 1 74 ? 7.287 -1.185 -2.237 1.00 91.00 74 GLU A C 1
ATOM 602 O O . GLU A 1 74 ? 7.338 -0.977 -1.026 1.00 91.00 74 GLU A O 1
ATOM 607 N N . ILE A 1 75 ? 7.884 -0.370 -3.114 1.00 91.00 75 ILE A N 1
ATOM 608 C CA . ILE A 1 75 ? 8.720 0.776 -2.713 1.00 91.00 75 ILE A CA 1
ATOM 609 C C . ILE A 1 75 ? 7.907 1.806 -1.915 1.00 91.00 75 ILE A C 1
ATOM 611 O O . ILE A 1 75 ? 8.383 2.371 -0.929 1.00 91.00 75 ILE A O 1
ATOM 615 N N . ALA A 1 76 ? 6.678 2.096 -2.340 1.00 89.81 76 ALA A N 1
ATOM 616 C CA . ALA A 1 76 ? 5.816 3.056 -1.661 1.00 89.81 76 ALA A CA 1
ATOM 617 C C . ALA A 1 76 ? 5.390 2.563 -0.267 1.00 89.81 76 ALA A C 1
ATOM 619 O O . ALA A 1 76 ? 5.367 3.362 0.671 1.00 89.81 76 ALA A O 1
ATOM 620 N N . LEU A 1 77 ? 5.103 1.265 -0.117 1.00 91.44 77 LEU A N 1
ATOM 621 C CA . LEU A 1 77 ? 4.775 0.640 1.165 1.00 91.44 77 LEU A CA 1
ATOM 622 C C . LEU A 1 77 ? 5.946 0.732 2.147 1.00 91.44 77 LEU A C 1
ATOM 624 O O . LEU A 1 77 ? 5.746 1.124 3.296 1.00 91.44 77 LEU A O 1
ATOM 628 N N . GLU A 1 78 ? 7.176 0.484 1.690 1.00 91.94 78 GLU A N 1
ATOM 629 C CA . GLU A 1 78 ? 8.373 0.642 2.525 1.00 91.94 78 GLU A CA 1
ATOM 630 C C . GLU A 1 78 ? 8.521 2.067 3.067 1.00 91.94 78 GLU A C 1
ATOM 632 O O . GLU A 1 78 ? 8.842 2.263 4.241 1.00 91.94 78 GLU A O 1
ATOM 637 N N . LYS A 1 79 ? 8.216 3.079 2.244 1.00 90.62 79 LYS A N 1
ATOM 638 C CA . LYS A 1 79 ? 8.308 4.492 2.648 1.00 90.62 79 LYS A CA 1
ATOM 639 C C . LYS A 1 79 ? 7.275 4.904 3.696 1.00 90.62 79 LYS A C 1
ATOM 641 O O . LYS A 1 79 ? 7.511 5.888 4.395 1.00 90.62 79 LYS A O 1
ATOM 646 N N . VAL A 1 80 ? 6.152 4.192 3.819 1.00 91.69 80 VAL A N 1
ATOM 647 C CA . VAL A 1 80 ? 5.100 4.493 4.812 1.00 91.69 80 VAL A CA 1
ATOM 648 C C . VAL A 1 80 ? 5.082 3.523 5.988 1.00 91.69 80 VAL A C 1
ATOM 650 O O . VAL A 1 80 ? 4.274 3.693 6.893 1.00 91.69 80 VAL A O 1
ATOM 653 N N . GLN A 1 81 ? 5.964 2.524 6.023 1.00 93.06 81 GLN A N 1
ATOM 654 C CA . GLN A 1 81 ? 5.917 1.475 7.043 1.00 93.06 81 GLN A CA 1
ATOM 655 C C . GLN A 1 81 ? 6.009 2.041 8.470 1.00 93.06 81 GLN A C 1
ATOM 657 O O . GLN A 1 81 ? 5.194 1.706 9.325 1.00 93.06 81 GLN A O 1
ATOM 662 N N . LEU A 1 82 ? 6.934 2.976 8.716 1.00 93.62 82 LEU A N 1
ATOM 663 C CA . LEU A 1 82 ? 7.076 3.598 10.036 1.00 93.62 82 LEU A CA 1
ATOM 664 C C . LEU A 1 82 ? 5.840 4.423 10.430 1.00 93.62 82 LEU A C 1
ATOM 666 O O . LEU A 1 82 ? 5.411 4.380 11.583 1.00 93.62 82 LEU A O 1
ATOM 670 N N . SER A 1 83 ? 5.259 5.188 9.496 1.00 93.94 83 SER A N 1
ATOM 671 C CA . SER A 1 83 ? 4.054 5.971 9.792 1.00 93.94 83 SER A CA 1
ATOM 672 C C . SER A 1 83 ? 2.841 5.069 10.012 1.00 93.94 83 SER A C 1
ATOM 674 O O . SER A 1 83 ? 2.071 5.330 10.935 1.00 93.94 83 SER A O 1
ATOM 676 N N . LYS A 1 84 ? 2.719 3.976 9.248 1.00 95.00 84 LYS A N 1
ATOM 677 C CA . LYS A 1 84 ? 1.711 2.926 9.440 1.00 95.00 84 LYS A CA 1
ATOM 678 C C . LYS A 1 84 ? 1.786 2.347 10.852 1.00 95.00 84 LYS A C 1
ATOM 680 O O . LYS A 1 84 ? 0.787 2.362 11.570 1.00 95.00 84 LYS A O 1
ATOM 685 N N . ASP A 1 85 ? 2.972 1.915 11.276 1.00 95.56 85 ASP A N 1
ATOM 686 C CA . ASP A 1 85 ? 3.180 1.311 12.596 1.00 95.56 85 ASP A CA 1
ATOM 687 C C . ASP A 1 85 ? 2.857 2.294 13.727 1.00 95.56 85 ASP A C 1
ATOM 689 O O . ASP A 1 85 ? 2.205 1.934 14.711 1.00 95.56 85 ASP A O 1
ATOM 693 N N . ASN A 1 86 ? 3.250 3.561 13.570 1.00 95.69 86 ASN A N 1
ATOM 694 C CA . ASN A 1 86 ? 2.927 4.616 14.529 1.00 95.69 86 ASN A CA 1
ATOM 695 C C . ASN A 1 86 ? 1.417 4.870 14.623 1.00 95.69 86 ASN A C 1
ATOM 697 O O . ASN A 1 86 ? 0.901 5.001 15.732 1.00 95.69 86 ASN A O 1
ATOM 701 N N . ILE A 1 87 ? 0.705 4.897 13.492 1.00 96.06 87 ILE A N 1
ATOM 702 C CA . ILE A 1 87 ? -0.755 5.060 13.465 1.00 96.06 87 ILE A CA 1
ATOM 703 C C . ILE A 1 87 ? -1.427 3.882 14.171 1.00 96.06 87 ILE A C 1
ATOM 705 O O . ILE A 1 87 ? -2.245 4.106 15.058 1.00 96.06 87 ILE A O 1
ATOM 709 N N . VAL A 1 88 ? -1.058 2.639 13.850 1.00 95.81 88 VAL A N 1
ATOM 710 C CA . VAL A 1 88 ? -1.626 1.449 14.508 1.00 95.81 88 VAL A CA 1
ATOM 711 C C . VAL A 1 88 ? -1.403 1.503 16.022 1.00 95.81 88 VAL A C 1
ATOM 713 O O . VAL A 1 88 ? -2.341 1.303 16.793 1.00 95.81 88 VAL A O 1
ATOM 716 N N . ASN A 1 89 ? -0.187 1.823 16.471 1.00 94.38 89 ASN A N 1
ATOM 717 C CA . ASN A 1 89 ? 0.130 1.903 17.899 1.00 94.38 89 ASN A CA 1
ATOM 718 C C . ASN A 1 89 ? -0.643 3.028 18.615 1.00 94.38 89 ASN A C 1
ATOM 720 O O . ASN A 1 89 ? -1.126 2.826 19.733 1.00 94.38 89 ASN A O 1
ATOM 724 N N . ASP A 1 90 ? -0.787 4.193 17.978 1.00 95.25 90 ASP A N 1
ATOM 725 C CA . ASP A 1 90 ? -1.579 5.315 18.494 1.00 95.25 90 ASP A CA 1
ATOM 726 C C . ASP A 1 90 ? -3.064 4.939 18.619 1.00 95.25 90 ASP A C 1
ATOM 728 O O . ASP A 1 90 ? -3.673 5.159 19.669 1.00 95.25 90 ASP A O 1
ATOM 732 N N . GLN A 1 91 ? -3.636 4.288 17.600 1.00 94.12 91 GLN A N 1
ATOM 733 C CA . GLN A 1 91 ? -5.033 3.850 17.629 1.00 94.12 91 GLN A CA 1
ATOM 734 C C . GLN A 1 91 ? -5.278 2.791 18.705 1.00 94.12 91 GLN A C 1
ATOM 736 O O . GLN A 1 91 ? -6.232 2.928 19.465 1.00 94.12 91 GLN A O 1
ATOM 741 N N . ILE A 1 92 ? -4.397 1.795 18.851 1.00 92.88 92 ILE A N 1
ATOM 742 C CA . ILE A 1 92 ? -4.486 0.798 19.933 1.00 92.88 92 ILE A CA 1
ATOM 743 C C . ILE A 1 92 ? -4.404 1.462 21.317 1.00 92.88 92 ILE A C 1
ATOM 745 O O . ILE A 1 92 ? -5.164 1.113 22.220 1.00 92.88 92 ILE A O 1
ATOM 749 N N . SER A 1 93 ? -3.520 2.447 21.494 1.00 92.44 93 SER A N 1
ATOM 750 C CA . SER A 1 93 ? -3.381 3.163 22.770 1.00 92.44 93 SER A CA 1
ATOM 751 C C . SER A 1 93 ? -4.642 3.965 23.107 1.00 92.44 93 SER A C 1
ATOM 753 O O . SER A 1 93 ? -5.164 3.872 24.218 1.00 92.44 93 SER A O 1
ATOM 755 N N . LYS A 1 94 ? -5.189 4.697 22.130 1.00 92.69 94 LYS A N 1
ATOM 756 C CA . LYS A 1 94 ? -6.456 5.432 22.273 1.00 92.69 94 LYS A CA 1
ATOM 757 C C . LYS A 1 94 ? -7.635 4.501 22.538 1.00 92.69 94 LYS A C 1
ATOM 759 O O . LYS A 1 94 ? -8.508 4.841 23.332 1.00 92.69 94 LYS A O 1
ATOM 764 N N . LEU A 1 95 ? -7.639 3.327 21.914 1.00 91.31 95 LEU A N 1
ATOM 765 C CA . LEU A 1 95 ? -8.660 2.308 22.104 1.00 91.31 95 LEU A CA 1
ATOM 766 C C . LEU A 1 95 ? -8.704 1.829 23.561 1.00 91.31 95 LEU A C 1
ATOM 768 O O . LEU A 1 95 ? -9.784 1.758 24.144 1.00 91.31 95 LEU A O 1
ATOM 772 N N . LYS A 1 96 ? -7.542 1.566 24.177 1.00 90.12 96 LYS A N 1
ATOM 773 C CA . LYS A 1 96 ? -7.452 1.196 25.603 1.00 90.12 96 LYS A CA 1
ATOM 774 C C . LYS A 1 96 ? -8.025 2.281 26.513 1.00 90.12 96 LYS A C 1
ATOM 776 O O . LYS A 1 96 ? -8.788 1.972 27.424 1.00 90.12 96 LYS A O 1
ATOM 781 N N . ILE A 1 97 ? -7.694 3.546 26.245 1.00 90.69 97 ILE A N 1
ATOM 782 C CA . ILE A 1 97 ? -8.204 4.690 27.017 1.00 90.69 97 ILE A CA 1
ATOM 783 C C . ILE A 1 97 ? -9.731 4.767 26.908 1.00 90.69 97 ILE A C 1
ATOM 785 O O . ILE A 1 97 ? -10.418 4.738 27.926 1.00 90.69 97 ILE A O 1
ATOM 789 N N . ILE A 1 98 ? -10.267 4.767 25.686 1.00 91.50 98 ILE A N 1
ATOM 790 C CA . ILE A 1 98 ? -11.713 4.873 25.462 1.00 91.50 98 ILE A CA 1
ATOM 791 C C . ILE A 1 98 ? -12.480 3.683 26.027 1.00 91.50 98 ILE A C 1
ATOM 793 O O . ILE A 1 98 ? -13.564 3.868 26.573 1.00 91.50 98 ILE A O 1
ATOM 797 N N . MET A 1 99 ? -11.936 2.470 25.949 1.00 89.75 99 MET A N 1
ATOM 798 C CA . MET A 1 99 ? -12.552 1.308 26.587 1.00 89.75 99 MET A CA 1
ATOM 799 C C . MET A 1 99 ? -12.706 1.522 28.094 1.00 89.75 99 MET A C 1
ATOM 801 O O . MET A 1 99 ? -13.776 1.264 28.649 1.00 89.75 99 MET A O 1
ATOM 805 N N . ASN A 1 100 ? -11.663 2.034 28.745 1.00 87.81 100 ASN A N 1
ATOM 806 C CA . ASN A 1 100 ? -11.684 2.310 30.175 1.00 87.81 100 ASN A CA 1
ATOM 807 C C . ASN A 1 100 ? -12.731 3.378 30.523 1.00 87.81 100 ASN A C 1
ATOM 809 O O . ASN A 1 100 ? -13.465 3.220 31.500 1.00 87.81 100 ASN A O 1
ATOM 813 N N . ASP A 1 101 ? -12.851 4.419 29.702 1.00 90.25 101 ASP A N 1
ATOM 814 C CA . ASP A 1 101 ? -13.855 5.468 29.885 1.00 90.25 101 ASP A CA 1
ATOM 815 C C . ASP A 1 101 ? -15.281 4.944 29.656 1.00 90.25 101 ASP A C 1
ATOM 817 O O . ASP A 1 101 ? -16.170 5.213 30.463 1.00 90.25 101 ASP A O 1
ATOM 821 N N . CYS A 1 102 ? -15.491 4.103 28.638 1.00 89.69 102 CYS A N 1
ATOM 822 C CA . CYS A 1 102 ? -16.773 3.445 28.371 1.00 89.69 102 CYS A CA 1
ATOM 823 C C . CYS A 1 102 ? -17.225 2.570 29.549 1.00 89.69 102 CYS A C 1
ATOM 825 O O . CYS A 1 102 ? -18.380 2.633 29.971 1.00 89.69 102 CYS A O 1
ATOM 827 N N . ILE A 1 103 ? -16.315 1.774 30.121 1.00 86.62 103 ILE A N 1
ATOM 828 C CA . ILE A 1 103 ? -16.614 0.922 31.282 1.00 86.62 103 ILE A CA 1
ATOM 829 C C . ILE A 1 103 ? -16.963 1.773 32.503 1.00 86.62 103 ILE A C 1
ATOM 831 O O . ILE A 1 103 ? -17.970 1.507 33.163 1.00 86.62 103 ILE A O 1
ATOM 835 N N . LYS A 1 104 ? -16.162 2.804 32.803 1.00 87.75 104 LYS A N 1
ATOM 836 C CA . LYS A 1 104 ? -16.437 3.721 33.919 1.00 87.75 104 LYS A CA 1
ATOM 837 C C . LYS A 1 104 ? -17.798 4.383 33.759 1.00 87.75 104 LYS A C 1
ATOM 839 O O . LYS A 1 104 ? -18.566 4.421 34.717 1.00 87.75 104 LYS A O 1
ATOM 844 N N . GLN A 1 105 ? -18.122 4.838 32.552 1.00 88.50 105 GLN A N 1
ATOM 845 C CA . GLN A 1 105 ? -19.397 5.481 32.277 1.00 88.50 105 GLN A CA 1
ATOM 846 C C . GLN A 1 105 ? -20.569 4.507 32.429 1.00 88.50 105 GLN A C 1
ATOM 848 O O . GLN A 1 105 ? -21.550 4.834 33.096 1.00 88.50 105 GLN A O 1
ATOM 853 N N . ALA A 1 106 ? -20.448 3.279 31.915 1.00 85.44 106 ALA A N 1
ATOM 854 C CA . ALA A 1 106 ? -21.461 2.243 32.108 1.00 85.44 106 ALA A CA 1
ATOM 855 C C . ALA A 1 106 ? -21.690 1.930 33.599 1.00 85.44 106 ALA A C 1
ATOM 857 O O . ALA A 1 106 ? -22.825 1.763 34.041 1.00 85.44 106 ALA A O 1
ATOM 858 N N . ILE A 1 107 ? -20.621 1.895 34.398 1.00 84.75 107 ILE A N 1
ATOM 859 C CA . ILE A 1 107 ? -20.702 1.676 35.845 1.00 84.75 107 ILE A CA 1
ATOM 860 C C . ILE A 1 107 ? -21.347 2.865 36.561 1.00 84.75 107 ILE A C 1
ATOM 862 O O . ILE A 1 107 ? -22.156 2.650 37.464 1.00 84.75 107 ILE A O 1
ATOM 866 N N . ASN A 1 108 ? -21.010 4.099 36.185 1.00 87.06 108 ASN A N 1
ATOM 867 C CA . ASN A 1 108 ? -21.610 5.300 36.767 1.00 87.06 108 ASN A CA 1
ATOM 868 C C . ASN A 1 108 ? -23.117 5.336 36.507 1.00 87.06 108 ASN A C 1
ATOM 870 O O . ASN A 1 108 ? -23.881 5.515 37.449 1.00 87.06 108 ASN A O 1
ATOM 874 N N . VAL A 1 109 ? -23.553 5.013 35.284 1.00 86.44 109 VAL A N 1
ATOM 875 C CA . VAL A 1 109 ? -24.981 4.878 34.954 1.00 86.44 109 VAL A CA 1
ATOM 876 C C . VAL A 1 109 ? -25.674 3.874 35.869 1.00 86.44 109 VAL A C 1
ATOM 878 O O . VAL A 1 109 ? -26.739 4.178 36.396 1.00 86.44 109 VAL A O 1
ATOM 881 N N . VAL A 1 110 ? -25.067 2.706 36.096 1.00 83.38 110 VAL A N 1
ATOM 882 C CA . VAL A 1 110 ? -25.626 1.665 36.975 1.00 83.38 110 VAL A CA 1
ATOM 883 C C . VAL A 1 110 ? -25.647 2.094 38.450 1.00 83.38 110 VAL A C 1
ATOM 885 O O . VAL A 1 110 ? -26.541 1.681 39.181 1.00 83.38 110 VAL A O 1
ATOM 888 N N . LYS A 1 111 ? -24.679 2.903 38.905 1.00 81.38 111 LYS A N 1
ATOM 889 C CA . LYS A 1 111 ? -24.613 3.418 40.287 1.00 81.38 111 LYS A CA 1
ATOM 890 C C . LYS A 1 111 ? -25.625 4.539 40.543 1.00 81.38 111 LYS A C 1
ATOM 892 O O . LYS A 1 111 ? -26.177 4.604 41.636 1.00 81.38 111 LYS A O 1
ATOM 897 N N . GLU A 1 112 ? -25.805 5.436 39.578 1.00 79.88 112 GLU A N 1
ATOM 898 C CA . GLU A 1 112 ? -26.567 6.680 39.740 1.00 79.88 112 GLU A CA 1
ATOM 899 C C . GLU A 1 112 ? -28.041 6.532 39.345 1.00 79.88 112 GLU A C 1
ATOM 901 O O . GLU A 1 112 ? -28.893 7.230 39.897 1.00 79.88 112 GLU A O 1
ATOM 906 N N . ASN A 1 113 ? -28.373 5.611 38.433 1.00 67.56 113 ASN A N 1
ATOM 907 C CA . ASN A 1 113 ? -29.758 5.408 38.019 1.00 67.56 113 ASN A CA 1
ATOM 908 C C . ASN A 1 113 ? -30.502 4.395 38.891 1.00 67.56 113 ASN A C 1
ATOM 910 O O . ASN A 1 113 ? -30.076 3.259 39.083 1.00 67.56 113 ASN A O 1
ATOM 914 N N . GLN A 1 114 ? -31.713 4.773 39.303 1.00 67.19 114 GLN A N 1
ATOM 915 C CA . GLN A 1 114 ? -32.698 3.890 39.939 1.00 67.19 114 GLN A CA 1
ATOM 916 C C . GLN A 1 114 ? -33.515 3.099 38.898 1.00 67.19 114 GLN A C 1
ATOM 918 O O . GLN A 1 114 ? -34.741 3.002 39.001 1.00 67.19 114 GLN A O 1
ATOM 923 N N . CYS A 1 115 ? -32.868 2.586 37.848 1.00 69.00 115 CYS A N 1
ATOM 924 C CA . CYS A 1 115 ? -33.560 1.835 36.799 1.00 69.00 115 CYS A CA 1
ATOM 925 C C . CYS A 1 115 ? -34.260 0.606 37.389 1.00 69.00 115 CYS A C 1
ATOM 927 O O . CYS A 1 115 ? -33.684 -0.133 38.189 1.00 69.00 115 CYS A O 1
ATOM 929 N N . ARG A 1 116 ? -35.503 0.363 36.965 1.00 75.44 116 ARG A N 1
ATOM 930 C CA . ARG A 1 116 ? -36.337 -0.728 37.501 1.00 75.44 116 ARG A CA 1
ATOM 931 C C . ARG A 1 116 ? -36.088 -2.050 36.784 1.00 75.44 116 ARG A C 1
ATOM 933 O O . ARG A 1 116 ? -36.328 -3.125 37.333 1.00 75.44 116 ARG A O 1
ATOM 940 N N . ASN A 1 117 ? -35.601 -1.977 35.549 1.00 84.62 117 ASN A N 1
ATOM 941 C CA . ASN A 1 117 ? -35.328 -3.136 34.711 1.00 84.62 117 ASN A CA 1
ATOM 942 C C . ASN A 1 117 ? -34.033 -2.972 33.900 1.00 84.62 117 ASN A C 1
ATOM 944 O O . ASN A 1 117 ? -33.496 -1.879 33.723 1.00 84.62 117 ASN A O 1
ATOM 948 N N . VAL A 1 118 ? -33.546 -4.097 33.380 1.00 82.62 118 VAL A N 1
ATOM 949 C CA . VAL A 1 118 ? -32.293 -4.188 32.614 1.00 82.62 118 VAL A CA 1
ATOM 950 C C . VAL A 1 118 ? -32.330 -3.378 31.309 1.00 82.62 118 VAL A C 1
ATOM 952 O O . VAL A 1 118 ? -31.298 -2.864 30.881 1.00 82.62 118 VAL A O 1
ATOM 955 N N . LYS A 1 119 ? -33.503 -3.230 30.681 1.00 83.56 119 LYS A N 1
ATOM 956 C CA . LYS A 1 119 ? -33.656 -2.488 29.421 1.00 83.56 119 LYS A CA 1
ATOM 957 C C . LYS A 1 119 ? -33.452 -0.983 29.620 1.00 83.56 119 LYS A C 1
ATOM 959 O O . LYS A 1 119 ? -32.793 -0.352 28.801 1.00 83.56 119 LYS A O 1
ATOM 964 N N . GLU A 1 120 ? -33.971 -0.417 30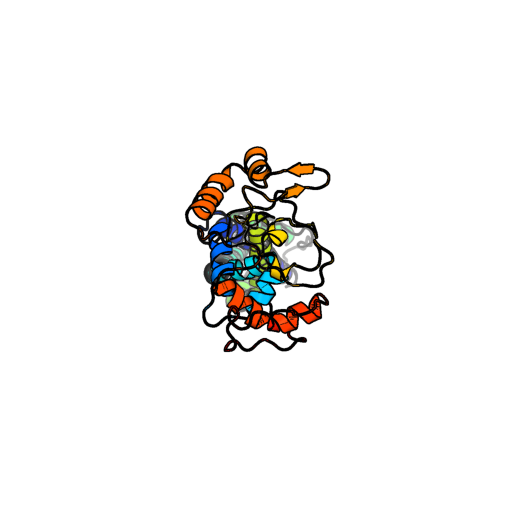.706 1.00 84.50 120 GLU A N 1
ATOM 965 C CA . GLU A 1 120 ? -33.750 0.991 31.068 1.00 84.50 120 GLU A CA 1
ATOM 966 C C . GLU A 1 120 ? -32.269 1.281 31.316 1.00 84.50 120 GLU A C 1
ATOM 968 O O . GLU A 1 120 ? -31.739 2.242 30.760 1.00 84.50 120 GLU A O 1
ATOM 973 N N . VAL A 1 121 ? -31.589 0.405 32.071 1.00 84.56 121 VAL A N 1
ATOM 974 C CA . VAL A 1 121 ? -30.135 0.500 32.284 1.00 84.56 121 VAL A CA 1
ATOM 975 C C . VAL A 1 121 ? -29.409 0.499 30.945 1.00 84.56 121 VAL A C 1
ATOM 977 O O . VAL A 1 121 ? -28.551 1.340 30.710 1.00 84.56 121 VAL A O 1
ATOM 980 N N . TYR A 1 122 ? -29.755 -0.433 30.057 1.00 85.56 122 TYR A N 1
ATOM 981 C CA . TYR A 1 122 ? -29.105 -0.556 28.759 1.00 85.56 122 TYR A CA 1
ATOM 982 C C . TYR A 1 122 ? -29.250 0.698 27.893 1.00 85.56 122 TYR A C 1
ATOM 984 O O . TYR A 1 122 ? -28.262 1.168 27.336 1.00 85.56 122 TYR A O 1
ATOM 992 N N . ILE A 1 123 ? -30.462 1.256 27.808 1.00 85.88 123 ILE A N 1
ATOM 993 C CA . ILE A 1 123 ? -30.732 2.474 27.035 1.00 85.88 123 ILE A CA 1
ATOM 994 C C . ILE A 1 123 ? -29.906 3.642 27.574 1.00 85.88 123 ILE A C 1
ATOM 996 O O . ILE A 1 123 ? -29.316 4.385 26.792 1.00 85.88 123 ILE A O 1
ATOM 1000 N N . GLU A 1 124 ? -29.849 3.807 28.895 1.00 87.75 124 GLU A N 1
ATOM 1001 C CA . GLU A 1 124 ? -29.104 4.915 29.487 1.00 87.75 124 GLU A CA 1
ATOM 1002 C C . GLU A 1 124 ? -27.592 4.720 29.340 1.00 87.75 124 GLU A C 1
ATOM 1004 O O . GLU A 1 124 ? -26.892 5.654 28.960 1.00 87.75 124 GLU A O 1
ATOM 1009 N N . VAL A 1 125 ? -27.088 3.492 29.513 1.00 87.88 125 VAL A N 1
ATOM 1010 C CA . VAL A 1 125 ? -25.685 3.170 29.221 1.00 87.88 125 VAL A CA 1
ATOM 1011 C C . VAL A 1 125 ? -25.369 3.500 27.766 1.00 87.88 125 VAL A C 1
ATOM 1013 O O . VAL A 1 125 ? -24.398 4.200 27.513 1.00 87.88 125 VAL A O 1
ATOM 1016 N N . ALA A 1 126 ? -26.190 3.061 26.811 1.00 87.62 126 ALA A N 1
ATOM 1017 C CA . ALA A 1 126 ? -25.958 3.311 25.393 1.00 87.62 126 ALA A CA 1
ATOM 1018 C C . ALA A 1 126 ? -25.903 4.810 25.053 1.00 87.62 126 ALA A C 1
ATOM 1020 O O . ALA A 1 126 ? -25.010 5.227 24.321 1.00 87.62 126 ALA A O 1
ATOM 1021 N N . LYS A 1 127 ? -26.798 5.630 25.624 1.00 88.12 127 LYS A N 1
ATOM 1022 C CA . LYS A 1 127 ? -26.757 7.093 25.451 1.00 88.12 127 LYS A CA 1
ATOM 1023 C C . LYS A 1 127 ? -25.456 7.693 25.969 1.00 88.12 127 LYS A C 1
ATOM 1025 O O . LYS A 1 127 ? -24.855 8.523 25.300 1.00 88.12 127 LYS A O 1
ATOM 1030 N N . GLN A 1 128 ? -25.025 7.281 27.158 1.00 89.38 128 GLN A N 1
ATOM 1031 C CA . GLN A 1 128 ? -23.798 7.804 27.751 1.00 89.38 128 GLN A CA 1
ATOM 1032 C C . GLN A 1 128 ? -22.545 7.301 27.022 1.00 89.38 128 GLN A C 1
ATOM 1034 O O . GLN A 1 128 ? -21.556 8.022 26.924 1.00 89.38 128 GLN A O 1
ATOM 1039 N N . LEU A 1 129 ? -22.588 6.084 26.475 1.00 89.75 129 LEU A N 1
ATOM 1040 C CA . LEU A 1 129 ? -21.518 5.550 25.641 1.00 89.75 129 LEU A CA 1
ATOM 1041 C C . LEU A 1 129 ? -21.384 6.311 24.326 1.00 89.75 129 LEU A C 1
ATOM 1043 O O . LEU A 1 129 ? -20.257 6.564 23.931 1.00 89.75 129 LEU A O 1
ATOM 1047 N N . ASP A 1 130 ? -22.476 6.731 23.687 1.00 88.81 130 ASP A N 1
ATOM 1048 C CA . ASP A 1 130 ? -22.403 7.540 22.460 1.00 88.81 130 ASP A CA 1
ATOM 1049 C C . ASP A 1 130 ? -21.756 8.920 22.699 1.00 88.81 130 ASP A C 1
ATOM 1051 O O . ASP A 1 130 ? -21.067 9.449 21.831 1.00 88.81 130 ASP A O 1
ATOM 1055 N N . VAL A 1 131 ? -21.865 9.475 23.914 1.00 89.06 131 VAL A N 1
ATOM 1056 C CA . VAL A 1 131 ? -21.144 10.707 24.293 1.00 89.06 131 VAL A CA 1
ATOM 1057 C C . VAL A 1 131 ? -19.627 10.483 24.337 1.00 89.06 131 VAL A C 1
ATOM 1059 O O . VAL A 1 131 ? -18.861 11.325 23.870 1.00 89.06 131 VAL A O 1
ATOM 1062 N N . VAL A 1 132 ? -19.181 9.357 24.902 1.00 90.00 132 VAL A N 1
ATOM 1063 C CA . VAL A 1 132 ? -17.750 9.013 25.040 1.00 90.00 132 VAL A CA 1
ATOM 1064 C C . VAL A 1 132 ? -17.171 8.472 23.727 1.00 90.00 132 VAL A C 1
ATOM 1066 O O . VAL A 1 132 ? -16.011 8.717 23.390 1.00 90.00 132 VAL A O 1
ATOM 1069 N N . LEU A 1 133 ? -17.987 7.747 22.972 1.00 90.06 133 LEU A N 1
ATOM 1070 C CA . LEU A 1 133 ? -17.656 7.066 21.732 1.00 90.06 133 LEU A CA 1
ATOM 1071 C C . LEU A 1 133 ? -18.717 7.402 20.671 1.00 90.06 133 LEU A C 1
ATOM 1073 O O . LEU A 1 133 ? -19.613 6.593 20.421 1.00 90.06 133 LEU A O 1
ATOM 1077 N N . PRO A 1 134 ? -18.603 8.572 20.017 1.00 88.75 134 PRO A N 1
ATOM 1078 C CA . PRO A 1 134 ? -19.556 8.982 18.994 1.00 88.75 134 PRO A CA 1
ATOM 1079 C C . PRO A 1 134 ? -19.685 7.947 17.876 1.00 88.75 134 PRO A C 1
ATOM 1081 O O . PRO A 1 134 ? -18.679 7.513 17.301 1.00 88.75 134 PRO A O 1
ATOM 1084 N N . GLY A 1 135 ? -20.925 7.576 17.555 1.00 84.19 135 GLY A N 1
ATOM 1085 C CA . GLY A 1 135 ? -21.236 6.548 16.560 1.00 84.19 135 GLY A CA 1
ATOM 1086 C C . GLY A 1 135 ? -21.354 5.138 17.143 1.00 84.19 135 GLY A C 1
ATOM 1087 O O . GLY A 1 135 ? -21.352 4.165 16.377 1.00 84.19 135 GLY A O 1
ATOM 1088 N N . PHE A 1 136 ? -21.444 5.017 18.472 1.00 87.81 136 PHE A N 1
ATOM 1089 C CA . PHE A 1 136 ? -21.760 3.766 19.154 1.00 87.81 136 PHE A CA 1
ATOM 1090 C C . PHE A 1 136 ? -23.182 3.325 18.801 1.00 87.81 136 PHE A C 1
ATOM 1092 O O . PHE A 1 136 ? -24.147 4.058 19.010 1.00 87.81 136 PHE A O 1
ATOM 1099 N N . THR A 1 137 ? -23.330 2.105 18.284 1.00 84.38 137 THR A N 1
ATOM 1100 C CA . THR A 1 137 ? -24.646 1.568 17.924 1.00 84.38 137 THR A CA 1
ATOM 1101 C C . THR A 1 137 ? -25.118 0.563 18.967 1.00 84.38 137 THR A C 1
ATOM 1103 O O . THR A 1 137 ? -24.503 -0.485 19.186 1.00 84.38 137 THR A O 1
ATOM 1106 N N . ALA A 1 138 ? -26.243 0.877 19.611 1.00 78.06 138 ALA A N 1
ATOM 1107 C CA . ALA A 1 138 ? -26.911 -0.026 20.538 1.00 78.06 138 ALA A CA 1
ATOM 1108 C C . ALA A 1 138 ? -27.511 -1.235 19.792 1.00 78.06 138 ALA A C 1
ATOM 1110 O O . ALA A 1 138 ? -28.252 -1.070 18.827 1.00 78.06 138 ALA A O 1
ATOM 1111 N N . SER A 1 139 ? -27.222 -2.451 20.249 1.00 77.94 139 SER A N 1
ATOM 1112 C CA . SER A 1 139 ? -27.856 -3.677 19.778 1.00 77.94 139 SER A CA 1
ATOM 1113 C C . SER A 1 139 ? -29.264 -3.792 20.351 1.00 77.94 139 SER A C 1
ATOM 1115 O O . SER A 1 139 ? -29.457 -3.817 21.566 1.00 77.94 139 SER A O 1
ATOM 1117 N N . GLU A 1 140 ? -30.252 -3.961 19.474 1.00 65.94 140 GLU A N 1
ATOM 1118 C CA . GLU A 1 140 ? -31.651 -4.170 19.867 1.00 65.94 140 GLU A CA 1
ATOM 1119 C C . GLU A 1 140 ? -31.867 -5.464 20.675 1.00 65.94 140 GLU A C 1
ATOM 1121 O O . GLU A 1 140 ? -32.883 -5.613 21.353 1.00 65.94 140 GLU A O 1
ATOM 1126 N N . MET A 1 141 ? -30.913 -6.404 20.635 1.00 58.69 141 MET A N 1
ATOM 1127 C CA . MET A 1 141 ? -31.033 -7.714 21.284 1.00 58.69 141 MET A CA 1
ATOM 1128 C C . MET A 1 141 ? -30.533 -7.749 22.736 1.00 58.69 141 MET A C 1
ATOM 1130 O O . MET A 1 141 ? -30.788 -8.724 23.450 1.00 58.69 141 MET A O 1
ATOM 1134 N N . ILE A 1 142 ? -29.832 -6.710 23.202 1.00 62.47 142 ILE A N 1
ATOM 1135 C CA . ILE A 1 142 ? -29.281 -6.655 24.562 1.00 62.47 142 ILE A CA 1
ATOM 1136 C C . ILE A 1 142 ? -30.284 -5.926 25.457 1.00 62.47 142 ILE A C 1
ATOM 1138 O O . ILE A 1 142 ? -30.233 -4.721 25.644 1.00 62.47 142 ILE A O 1
ATOM 1142 N N . GLY A 1 143 ? -31.247 -6.664 26.005 1.00 56.44 143 GLY A N 1
ATOM 1143 C CA . GLY A 1 143 ? -32.256 -6.053 26.871 1.00 56.44 143 GLY A CA 1
ATOM 1144 C C . GLY A 1 143 ? -33.550 -6.838 26.932 1.00 56.44 143 GLY A C 1
ATOM 1145 O O . GLY A 1 143 ? -34.588 -6.380 26.460 1.00 56.44 143 GLY A O 1
ATOM 1146 N N . ILE A 1 144 ? -33.518 -8.013 27.563 1.00 59.75 144 ILE A N 1
ATOM 1147 C CA . ILE A 1 144 ? -34.761 -8.598 28.072 1.00 59.75 144 ILE A CA 1
ATOM 1148 C C . ILE A 1 144 ? -35.316 -7.596 29.094 1.00 59.75 144 ILE A C 1
ATOM 1150 O O . ILE A 1 144 ? -34.564 -7.124 29.950 1.00 59.75 144 ILE A O 1
ATOM 1154 N N . ALA A 1 145 ? -36.608 -7.267 29.011 1.00 64.44 145 ALA A N 1
ATOM 1155 C CA . ALA A 1 145 ? -37.318 -6.478 30.019 1.00 64.44 145 ALA A CA 1
ATOM 1156 C C . ALA A 1 145 ? -37.464 -7.298 31.317 1.00 64.44 145 ALA A C 1
ATOM 1158 O O . ALA A 1 145 ? -38.547 -7.735 31.683 1.00 64.44 145 ALA A O 1
ATOM 1159 N N . ALA A 1 146 ? -36.335 -7.587 31.960 1.00 77.00 146 ALA A N 1
ATOM 1160 C CA . ALA A 1 146 ? -36.248 -8.292 33.223 1.00 77.00 146 ALA A CA 1
ATOM 1161 C C . ALA A 1 146 ? -36.102 -7.263 34.344 1.00 77.00 146 ALA A C 1
ATOM 1163 O O . ALA A 1 146 ? -35.229 -6.390 34.279 1.00 77.00 146 ALA A O 1
ATOM 1164 N N . GLU A 1 147 ? -36.954 -7.371 35.359 1.00 82.62 147 GLU A N 1
ATOM 1165 C CA . GLU A 1 147 ? -36.865 -6.549 36.564 1.00 82.62 147 GLU A CA 1
ATOM 1166 C C . GLU A 1 147 ? -35.573 -6.829 37.334 1.00 82.62 147 GLU A C 1
ATOM 1168 O O . GLU A 1 147 ? -35.075 -7.959 37.397 1.00 82.62 147 GLU A O 1
ATOM 1173 N N . ILE A 1 148 ? -35.025 -5.779 37.941 1.00 81.75 148 ILE A N 1
ATOM 1174 C CA . ILE A 1 148 ? -33.848 -5.883 38.798 1.00 81.75 148 ILE A CA 1
ATOM 1175 C C . ILE A 1 148 ? -34.333 -6.179 40.220 1.00 81.75 148 ILE A C 1
ATOM 1177 O O . ILE A 1 148 ? -34.642 -5.276 40.987 1.00 81.75 148 ILE A O 1
ATOM 1181 N N . GLY A 1 149 ? -34.396 -7.465 40.577 1.00 78.12 149 GLY A N 1
ATOM 1182 C CA . GLY A 1 149 ? -34.892 -7.894 41.892 1.00 78.12 149 GLY A CA 1
ATOM 1183 C C . GLY A 1 149 ? -33.993 -7.522 43.081 1.00 78.12 149 GLY A C 1
ATOM 1184 O O . GLY A 1 149 ? -34.477 -7.438 44.204 1.00 78.12 149 GLY A O 1
ATOM 1185 N N . ASN A 1 150 ? -32.693 -7.293 42.854 1.00 83.88 150 ASN A N 1
ATOM 1186 C CA . ASN A 1 150 ? -31.750 -6.828 43.878 1.00 83.88 150 ASN A CA 1
ATOM 1187 C C . ASN A 1 150 ? -30.771 -5.793 43.279 1.00 83.88 150 ASN A C 1
ATOM 1189 O O . ASN A 1 150 ? -29.758 -6.183 42.684 1.00 83.88 150 ASN A O 1
ATOM 1193 N N . PRO A 1 151 ? -31.075 -4.487 43.406 1.00 82.44 151 PRO A N 1
ATOM 1194 C CA . PRO A 1 151 ? -30.248 -3.409 42.863 1.00 82.44 151 PRO A CA 1
ATOM 1195 C C . PRO A 1 151 ? -28.813 -3.395 43.402 1.00 82.44 151 PRO A C 1
ATOM 1197 O O . PRO A 1 151 ? -27.872 -3.262 42.621 1.00 82.44 151 PRO A O 1
ATOM 1200 N N . ASP A 1 152 ? -28.616 -3.621 44.703 1.00 83.38 152 ASP A N 1
ATOM 1201 C CA . ASP A 1 152 ? -27.282 -3.599 45.319 1.00 83.38 152 ASP A CA 1
ATOM 1202 C C . ASP A 1 152 ? -26.391 -4.717 44.770 1.00 83.38 152 ASP A C 1
ATOM 1204 O O . ASP A 1 152 ? -25.234 -4.491 44.401 1.00 83.38 152 ASP A O 1
ATOM 1208 N N . GLN A 1 153 ? -26.946 -5.925 44.635 1.00 83.56 153 GLN A N 1
ATOM 1209 C CA . GLN A 1 153 ? -26.233 -7.055 44.044 1.00 83.56 153 GLN A CA 1
ATOM 1210 C C . GLN A 1 153 ? -25.937 -6.824 42.554 1.00 83.56 153 GLN A C 1
ATOM 1212 O O . G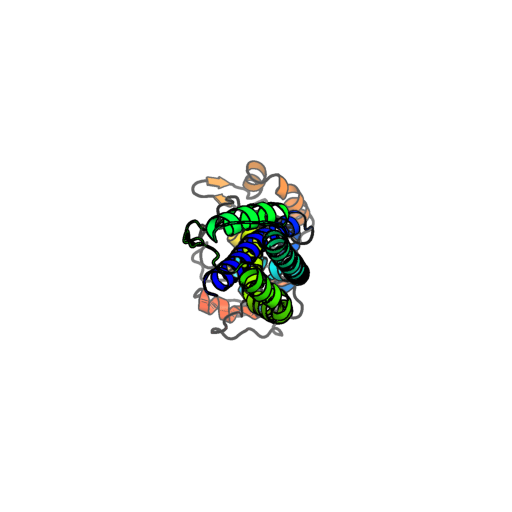LN A 1 153 ? -24.883 -7.233 42.058 1.00 83.56 153 GLN A O 1
ATOM 1217 N N . PHE A 1 154 ? -26.841 -6.155 41.832 1.00 82.50 154 PHE A N 1
ATOM 1218 C CA . PHE A 1 154 ? -26.640 -5.782 40.432 1.00 82.50 154 PHE A CA 1
ATOM 1219 C C . PHE A 1 154 ? -25.487 -4.778 40.274 1.00 82.50 154 PHE A C 1
ATOM 1221 O O . PHE A 1 154 ? -24.578 -5.016 39.473 1.00 82.50 154 PHE A O 1
ATOM 1228 N N . ILE A 1 155 ? -25.460 -3.725 41.099 1.00 82.06 155 ILE A N 1
ATOM 1229 C CA . ILE A 1 155 ? -24.375 -2.733 41.146 1.00 82.06 155 ILE A CA 1
ATOM 1230 C C . ILE A 1 155 ? -23.048 -3.409 41.506 1.00 82.06 155 ILE A C 1
ATOM 1232 O O . ILE A 1 155 ? -22.030 -3.177 40.848 1.00 82.06 155 ILE A O 1
ATOM 1236 N N . GLN A 1 156 ? -23.036 -4.279 42.520 1.00 82.50 156 GLN A N 1
ATOM 1237 C CA . GLN A 1 156 ? -21.825 -4.981 42.948 1.00 82.50 156 GLN A CA 1
ATOM 1238 C C . GLN A 1 156 ? -21.268 -5.889 41.839 1.00 82.50 156 GLN A C 1
ATOM 1240 O O . GLN A 1 156 ? -20.057 -5.915 41.612 1.00 82.50 156 GLN A O 1
ATOM 1245 N N . ALA A 1 157 ? -22.136 -6.585 41.098 1.00 79.88 157 ALA A N 1
ATOM 1246 C CA . ALA A 1 157 ? -21.734 -7.422 39.968 1.00 79.88 157 ALA A CA 1
ATOM 1247 C C . ALA A 1 157 ? -21.156 -6.615 38.786 1.00 79.88 157 ALA A C 1
ATOM 1249 O O . ALA A 1 157 ? -20.308 -7.139 38.055 1.00 79.88 157 ALA A O 1
ATOM 1250 N N . PHE A 1 158 ? -21.599 -5.366 38.601 1.00 78.75 158 PHE A N 1
ATOM 1251 C CA . PHE A 1 158 ? -21.065 -4.431 37.604 1.00 78.75 158 PHE A CA 1
ATOM 1252 C C . PHE A 1 158 ? -19.735 -3.806 38.030 1.00 78.75 158 PHE A C 1
ATOM 1254 O O . PHE A 1 158 ? -18.835 -3.679 37.209 1.00 78.75 158 PHE A O 1
ATOM 1261 N N . ARG A 1 159 ? -19.544 -3.505 39.321 1.00 80.06 159 ARG A N 1
ATOM 1262 C CA . ARG A 1 159 ? -18.240 -3.044 39.839 1.00 80.06 159 ARG A CA 1
ATOM 1263 C C . ARG A 1 159 ? -17.124 -4.060 39.607 1.00 80.06 159 ARG A C 1
ATOM 1265 O O . ARG A 1 159 ? -15.989 -3.678 39.370 1.00 80.06 159 ARG A O 1
ATOM 1272 N N . GLN A 1 160 ? -17.435 -5.356 39.589 1.00 81.56 160 GLN A N 1
ATOM 1273 C CA . GLN A 1 160 ? -16.448 -6.388 39.240 1.00 81.56 160 GLN A CA 1
ATOM 1274 C C . GLN A 1 160 ? -15.895 -6.246 37.809 1.00 81.56 160 GLN A C 1
ATOM 1276 O O . GLN A 1 160 ? -14.876 -6.854 37.497 1.00 81.56 160 GLN A O 1
ATOM 1281 N N . THR A 1 161 ? -16.541 -5.473 36.930 1.00 76.56 161 THR A N 1
ATOM 1282 C CA . THR A 1 161 ? -16.038 -5.183 35.581 1.00 76.56 161 THR A CA 1
ATOM 1283 C C . THR A 1 161 ? -14.843 -4.221 35.603 1.00 76.56 161 THR A C 1
ATOM 1285 O O . THR A 1 161 ? -13.939 -4.405 34.792 1.00 76.56 161 THR A O 1
ATOM 1288 N N . GLU A 1 162 ? -14.739 -3.307 36.583 1.00 76.62 162 GLU A N 1
ATOM 1289 C CA . GLU A 1 162 ? -13.504 -2.524 36.822 1.00 76.62 162 GLU A CA 1
ATOM 1290 C C . GLU A 1 162 ? -12.313 -3.459 37.081 1.00 76.62 162 GLU A C 1
ATOM 1292 O O . GLU A 1 162 ? -11.227 -3.271 36.542 1.00 76.62 162 GLU A O 1
ATOM 1297 N N . SER A 1 163 ? -12.519 -4.541 37.837 1.00 77.81 163 SER A N 1
ATOM 1298 C CA . SER A 1 163 ? -11.457 -5.513 38.132 1.00 77.81 163 SER A CA 1
ATOM 1299 C C . SER A 1 163 ? -11.003 -6.326 36.911 1.00 77.81 163 SER A C 1
ATOM 1301 O O . SER A 1 163 ? -9.936 -6.935 36.953 1.00 77.81 163 SER A O 1
ATOM 1303 N N . ARG A 1 164 ? -11.778 -6.336 35.816 1.00 79.06 164 ARG A N 1
ATOM 1304 C CA . ARG A 1 164 ? -11.453 -7.042 34.561 1.00 79.06 164 ARG A CA 1
ATOM 1305 C C . ARG A 1 164 ? -10.769 -6.154 33.525 1.00 79.06 164 ARG A C 1
ATOM 1307 O O . ARG A 1 164 ? -10.453 -6.628 32.436 1.00 79.06 164 ARG A O 1
ATOM 1314 N N . GLN A 1 165 ? -10.513 -4.890 33.846 1.00 77.88 165 GLN A N 1
ATOM 1315 C CA . GLN A 1 165 ? -9.909 -3.920 32.933 1.00 77.88 165 GLN A CA 1
ATOM 1316 C C . GLN A 1 165 ? -8.601 -4.431 32.315 1.00 77.88 165 GLN A C 1
ATOM 1318 O O . GLN A 1 165 ? -8.431 -4.409 31.100 1.00 77.88 165 GLN A O 1
ATOM 1323 N N . TYR A 1 166 ? -7.739 -5.028 33.137 1.00 82.06 166 TYR A N 1
ATOM 1324 C CA . TYR A 1 166 ? -6.492 -5.642 32.685 1.00 82.06 166 TYR A CA 1
ATOM 1325 C C . TYR A 1 166 ? -6.696 -6.809 31.698 1.00 82.06 166 TYR A C 1
ATOM 1327 O O . TYR A 1 166 ? -5.922 -6.983 30.756 1.00 82.06 166 TYR A O 1
ATOM 1335 N N . GLU A 1 167 ? -7.740 -7.624 31.883 1.00 84.62 167 GLU A N 1
ATOM 1336 C CA . GLU A 1 167 ? -8.068 -8.708 30.947 1.00 84.62 167 GLU A CA 1
ATOM 1337 C C . GLU A 1 167 ? -8.541 -8.155 29.604 1.00 84.62 167 GLU A C 1
ATOM 1339 O O . GLU A 1 167 ? -8.172 -8.685 28.557 1.00 84.62 167 GLU A O 1
ATOM 1344 N N . MET A 1 168 ? -9.334 -7.084 29.632 1.00 79.38 168 MET A N 1
ATOM 1345 C CA . MET A 1 168 ? -9.846 -6.441 28.425 1.00 79.38 168 MET A CA 1
ATOM 1346 C C . MET A 1 168 ? -8.731 -5.711 27.660 1.00 79.38 168 MET A C 1
ATOM 1348 O O . MET A 1 168 ? -8.652 -5.828 26.441 1.00 79.38 168 MET A O 1
ATOM 1352 N N . GLU A 1 169 ? -7.774 -5.083 28.350 1.00 84.12 169 GLU A N 1
ATOM 1353 C CA . GLU A 1 169 ? -6.567 -4.529 27.715 1.00 84.12 169 GLU A CA 1
ATOM 1354 C C . GLU A 1 169 ? -5.734 -5.614 27.014 1.00 84.12 169 GLU A C 1
ATOM 1356 O O . GLU A 1 169 ? -5.275 -5.412 25.888 1.00 84.12 169 GLU A O 1
ATOM 1361 N N . LYS A 1 170 ? -5.607 -6.806 27.615 1.00 86.25 170 LYS A N 1
ATOM 1362 C CA . LYS A 1 170 ? -4.977 -7.959 26.949 1.00 86.25 170 LYS A CA 1
ATOM 1363 C C . LYS A 1 170 ? -5.757 -8.447 25.735 1.00 86.25 170 LYS A C 1
ATOM 1365 O O . LYS A 1 170 ? -5.146 -8.952 24.795 1.00 86.25 170 LYS A O 1
ATOM 1370 N N . GLN A 1 171 ? -7.088 -8.366 25.754 1.00 84.94 171 GLN A N 1
ATOM 1371 C CA . GLN A 1 171 ? -7.895 -8.696 24.579 1.00 84.94 171 GLN A CA 1
ATOM 1372 C C . GLN A 1 171 ? -7.620 -7.707 23.448 1.00 84.94 171 GLN A C 1
ATOM 1374 O O . GLN A 1 171 ? -7.405 -8.142 22.324 1.00 84.94 171 GLN A O 1
ATOM 1379 N N . ILE A 1 172 ? -7.511 -6.413 23.754 1.00 85.62 172 ILE A N 1
ATOM 1380 C CA . ILE A 1 172 ? -7.142 -5.379 22.780 1.00 85.62 172 ILE A CA 1
ATOM 1381 C C . ILE A 1 172 ? -5.772 -5.653 22.157 1.00 85.62 172 ILE A C 1
ATOM 1383 O O . ILE A 1 172 ? -5.629 -5.572 20.940 1.00 85.62 172 ILE A O 1
ATOM 1387 N N . ASP A 1 173 ? -4.775 -6.030 22.959 1.00 85.19 173 ASP A N 1
ATOM 1388 C CA . ASP A 1 173 ? -3.438 -6.340 22.436 1.00 85.19 173 ASP A CA 1
ATOM 1389 C C . ASP A 1 173 ? -3.454 -7.500 21.430 1.00 85.19 173 ASP A C 1
ATOM 1391 O O . ASP A 1 173 ? -2.685 -7.501 20.468 1.00 85.19 173 ASP A O 1
ATOM 1395 N N . ARG A 1 174 ? -4.372 -8.462 21.594 1.00 87.81 174 ARG A N 1
ATOM 1396 C CA . ARG A 1 174 ? -4.563 -9.563 20.634 1.00 87.81 174 ARG A CA 1
ATOM 1397 C C . ARG A 1 174 ? -5.194 -9.108 19.321 1.00 87.81 174 ARG A C 1
ATOM 1399 O O . ARG A 1 174 ? -4.993 -9.775 18.314 1.00 87.81 174 ARG A O 1
ATOM 1406 N N . LEU A 1 175 ? -5.911 -7.985 19.316 1.00 88.00 175 LEU A N 1
ATOM 1407 C CA . LEU A 1 175 ? -6.528 -7.419 18.114 1.00 88.00 175 LEU A CA 1
ATOM 1408 C C . LEU A 1 175 ? -5.538 -6.612 17.267 1.00 88.00 175 LEU A C 1
ATOM 1410 O O . LEU A 1 175 ? -5.884 -6.194 16.166 1.00 88.00 175 LEU A O 1
ATOM 1414 N N . ARG A 1 176 ? -4.300 -6.403 17.733 1.00 91.25 176 ARG A N 1
ATOM 1415 C CA . ARG A 1 176 ? -3.287 -5.621 17.008 1.00 91.25 176 ARG A CA 1
ATOM 1416 C C . ARG A 1 176 ? -3.059 -6.115 15.578 1.00 91.25 176 ARG A C 1
ATOM 1418 O O . ARG A 1 176 ? -2.904 -5.292 14.683 1.00 91.25 176 ARG A O 1
ATOM 1425 N N . SER A 1 177 ? -3.075 -7.429 15.351 1.00 92.06 177 SER A N 1
ATOM 1426 C CA . SER A 1 177 ? -2.944 -8.008 14.007 1.00 92.06 177 SER A CA 1
ATOM 1427 C C . SER A 1 177 ? -4.107 -7.634 13.085 1.00 92.06 177 SER A C 1
ATOM 1429 O O . SER A 1 177 ? -3.899 -7.433 11.895 1.00 92.06 177 SER A O 1
ATOM 1431 N N . GLU A 1 178 ? -5.321 -7.487 13.617 1.00 93.81 178 GLU A N 1
ATOM 1432 C CA . GLU A 1 178 ? -6.475 -7.043 12.833 1.00 93.81 178 GLU A CA 1
ATOM 1433 C C . GLU A 1 178 ? -6.352 -5.569 12.435 1.00 93.81 178 GLU A C 1
ATOM 1435 O O . GLU A 1 178 ? -6.737 -5.195 11.330 1.00 93.81 178 GLU A O 1
ATOM 1440 N N . PHE A 1 179 ? -5.802 -4.730 13.316 1.00 94.88 179 PHE A N 1
ATOM 1441 C CA . PHE A 1 179 ? -5.516 -3.329 13.005 1.00 94.88 179 PHE A CA 1
ATOM 1442 C C . PHE A 1 179 ? -4.394 -3.187 11.976 1.00 94.88 179 PHE A C 1
ATOM 1444 O O . PHE A 1 179 ? -4.511 -2.368 11.069 1.00 94.88 179 PHE A O 1
ATOM 1451 N N . ASP A 1 180 ? -3.339 -3.997 12.080 1.00 94.62 180 ASP A N 1
ATOM 1452 C CA . ASP A 1 180 ? -2.259 -4.021 11.089 1.00 94.62 180 ASP A CA 1
ATOM 1453 C C . ASP A 1 180 ? -2.749 -4.508 9.715 1.00 94.62 180 ASP A C 1
ATOM 1455 O O . ASP A 1 180 ? -2.369 -3.939 8.691 1.00 94.62 180 ASP A O 1
ATOM 1459 N N . ALA A 1 181 ? -3.661 -5.487 9.678 1.00 94.81 181 ALA A N 1
ATOM 1460 C CA . ALA A 1 181 ? -4.300 -5.932 8.441 1.00 94.81 181 ALA A CA 1
ATOM 1461 C C . ALA A 1 181 ? -5.118 -4.805 7.786 1.00 94.81 181 ALA A C 1
ATOM 1463 O O . ALA A 1 181 ? -4.902 -4.500 6.614 1.00 94.81 181 ALA A O 1
ATOM 1464 N N . VAL A 1 182 ? -5.981 -4.124 8.554 1.00 95.44 182 VAL A N 1
ATOM 1465 C CA . VAL A 1 182 ? -6.764 -2.972 8.062 1.00 95.44 182 VAL A CA 1
ATOM 1466 C C . VAL A 1 182 ? -5.848 -1.842 7.592 1.00 95.44 182 VAL A C 1
ATOM 1468 O O . VAL A 1 182 ? -6.080 -1.258 6.535 1.00 95.44 182 VAL A O 1
ATOM 1471 N N . ALA A 1 183 ? -4.793 -1.533 8.349 1.00 95.62 183 ALA A N 1
ATOM 1472 C CA . ALA A 1 183 ? -3.836 -0.497 7.978 1.00 95.62 183 ALA A CA 1
ATOM 1473 C C . ALA A 1 183 ? -3.093 -0.849 6.683 1.00 95.62 183 ALA A C 1
ATOM 1475 O O . ALA A 1 183 ? -2.924 0.014 5.825 1.00 95.62 183 ALA A O 1
ATOM 1476 N N . THR A 1 184 ? -2.695 -2.110 6.512 1.00 94.50 184 THR A N 1
ATOM 1477 C CA . THR A 1 184 ? -2.011 -2.596 5.306 1.00 94.50 184 THR A CA 1
ATOM 1478 C C . THR A 1 184 ? -2.925 -2.527 4.083 1.00 94.50 184 THR A C 1
ATOM 1480 O O . THR A 1 184 ? -2.539 -1.942 3.074 1.00 94.50 184 THR A O 1
ATOM 1483 N N . GLU A 1 185 ? -4.164 -3.011 4.190 1.00 93.69 185 GLU A N 1
ATOM 1484 C CA . GLU A 1 185 ? -5.165 -2.913 3.118 1.00 93.69 185 GLU A CA 1
ATOM 1485 C C . GLU A 1 185 ? -5.468 -1.451 2.744 1.00 93.69 185 GLU A C 1
ATOM 1487 O O . GLU A 1 185 ? -5.542 -1.096 1.562 1.00 93.69 185 GLU A O 1
ATOM 1492 N N . SER A 1 186 ? -5.572 -0.576 3.749 1.00 93.81 186 SER A N 1
ATOM 1493 C CA . SER A 1 186 ? -5.786 0.863 3.557 1.00 93.81 186 SER A CA 1
ATOM 1494 C C . SER A 1 186 ? -4.592 1.525 2.868 1.00 93.81 186 SER A C 1
ATOM 1496 O O . SER A 1 186 ? -4.779 2.338 1.957 1.00 93.81 186 SER A O 1
ATOM 1498 N N . CYS A 1 187 ? -3.363 1.162 3.258 1.00 92.94 187 CYS A N 1
ATOM 1499 C CA . CYS A 1 187 ? -2.140 1.623 2.609 1.00 92.94 187 CYS A CA 1
ATOM 1500 C C . CYS A 1 187 ? -2.121 1.216 1.140 1.00 92.94 187 CYS A C 1
ATOM 1502 O O . CYS A 1 187 ? -1.953 2.074 0.276 1.00 92.94 187 CYS A O 1
ATOM 1504 N N . GLU A 1 188 ? -2.333 -0.068 0.850 1.00 90.56 188 GLU A N 1
ATOM 1505 C CA . GLU A 1 188 ? -2.342 -0.575 -0.518 1.00 90.56 188 GLU A CA 1
ATOM 1506 C C . GLU A 1 188 ? -3.388 0.122 -1.380 1.00 90.56 188 GLU A C 1
ATOM 1508 O O . GLU A 1 188 ? -3.071 0.606 -2.465 1.00 90.56 188 GLU A O 1
ATOM 1513 N N . THR A 1 189 ? -4.626 0.211 -0.896 1.00 88.12 189 THR A N 1
ATOM 1514 C CA . THR A 1 189 ? -5.736 0.816 -1.640 1.00 88.12 189 THR A CA 1
ATOM 1515 C C . THR A 1 189 ? -5.474 2.295 -1.910 1.00 88.12 189 THR A C 1
ATOM 1517 O O . THR A 1 189 ? -5.623 2.764 -3.044 1.00 88.12 189 THR A O 1
ATOM 1520 N N . THR A 1 190 ? -5.015 3.036 -0.899 1.00 86.88 190 THR A N 1
ATOM 1521 C CA . THR A 1 190 ? -4.752 4.475 -1.031 1.00 86.88 190 THR A CA 1
ATOM 1522 C C . THR A 1 190 ? -3.539 4.744 -1.919 1.00 86.88 190 THR A C 1
ATOM 1524 O O . THR A 1 190 ? -3.592 5.632 -2.768 1.00 86.88 190 THR A O 1
ATOM 1527 N N . ILE A 1 191 ? -2.459 3.968 -1.781 1.00 87.62 191 ILE A N 1
ATOM 1528 C CA . ILE A 1 191 ? -1.271 4.082 -2.635 1.00 87.62 191 ILE A CA 1
ATOM 1529 C C . ILE A 1 191 ? -1.621 3.719 -4.076 1.00 87.62 191 ILE A C 1
ATOM 1531 O O . ILE A 1 191 ? -1.285 4.490 -4.968 1.00 87.62 191 ILE A O 1
ATOM 1535 N N . ARG A 1 192 ? -2.335 2.613 -4.328 1.00 81.19 192 ARG A N 1
ATOM 1536 C CA . ARG A 1 192 ? -2.791 2.247 -5.682 1.00 81.19 192 ARG A CA 1
ATOM 1537 C C . ARG A 1 192 ? -3.625 3.365 -6.304 1.00 81.19 192 ARG A C 1
ATOM 1539 O O . ARG A 1 192 ? -3.379 3.740 -7.444 1.00 81.19 192 ARG A O 1
ATOM 1546 N N . THR A 1 193 ? -4.549 3.948 -5.541 1.00 77.62 193 THR A N 1
ATOM 1547 C CA . THR A 1 193 ? -5.379 5.076 -6.000 1.00 77.62 193 THR A CA 1
ATOM 1548 C C . THR A 1 193 ? -4.532 6.313 -6.307 1.00 77.62 193 THR A C 1
ATOM 1550 O O . THR A 1 193 ? -4.724 6.956 -7.336 1.00 77.62 193 THR A O 1
ATOM 1553 N N . ARG A 1 194 ? -3.565 6.640 -5.442 1.00 75.38 194 ARG A N 1
ATOM 1554 C CA . ARG A 1 194 ? -2.709 7.827 -5.575 1.00 75.38 194 ARG A CA 1
ATOM 1555 C C . ARG A 1 194 ? -1.671 7.695 -6.690 1.00 75.38 194 ARG A C 1
ATOM 1557 O O . ARG A 1 194 ? -1.398 8.671 -7.384 1.00 75.38 194 ARG A O 1
ATOM 1564 N N . LEU A 1 195 ? -1.083 6.514 -6.856 1.00 70.75 195 LEU A N 1
ATOM 1565 C CA . LEU A 1 195 ? -0.169 6.220 -7.958 1.00 70.75 195 LEU A CA 1
ATOM 1566 C C . LEU A 1 195 ? -0.937 6.098 -9.290 1.00 70.75 195 LEU A C 1
ATOM 1568 O O . LEU A 1 195 ? -0.419 6.517 -10.327 1.00 70.75 195 LEU A O 1
ATOM 1572 N N . GLY A 1 196 ? -2.184 5.605 -9.257 1.00 59.81 196 GLY A N 1
ATOM 1573 C CA . GLY A 1 196 ? -3.049 5.393 -10.425 1.00 59.81 196 GLY A CA 1
ATOM 1574 C C . GLY A 1 196 ? -2.391 4.519 -11.505 1.00 59.81 196 GLY A C 1
ATOM 1575 O O . GLY A 1 196 ? -1.426 3.810 -11.230 1.00 59.81 196 GLY A O 1
ATOM 1576 N N . CYS A 1 197 ? -2.835 4.633 -12.769 1.00 52.91 197 CYS A N 1
ATOM 1577 C CA . CYS A 1 197 ? -2.019 4.193 -13.918 1.00 52.91 197 CYS A CA 1
ATOM 1578 C C . CYS A 1 197 ? -0.846 5.141 -14.205 1.00 52.91 197 CYS A C 1
ATOM 1580 O O . CYS A 1 197 ? -0.134 4.927 -15.172 1.00 52.91 197 CYS A O 1
ATOM 1582 N N . GLN A 1 198 ? -0.598 6.216 -13.450 1.00 50.34 198 GLN A N 1
ATOM 1583 C CA . GLN A 1 198 ? 0.352 7.264 -13.859 1.00 50.34 198 GLN A CA 1
ATOM 1584 C C . GLN A 1 198 ? 1.835 6.849 -13.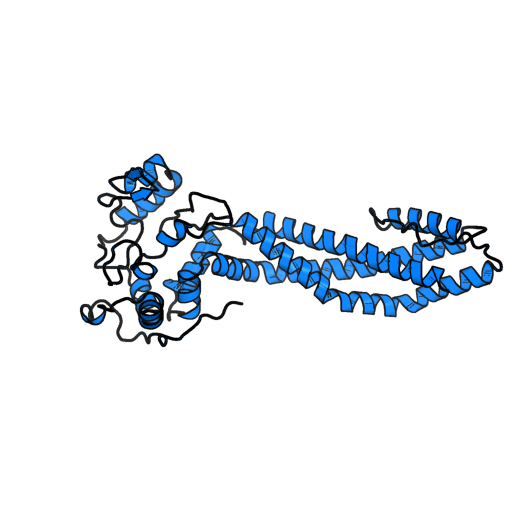766 1.00 50.34 198 GLN A C 1
ATOM 1586 O O . GLN A 1 198 ? 2.673 7.681 -13.428 1.00 50.34 198 GLN A O 1
ATOM 1591 N N . ILE A 1 199 ? 2.182 5.593 -14.074 1.00 53.34 199 ILE A N 1
ATOM 1592 C CA . ILE A 1 199 ? 3.547 5.121 -14.292 1.00 53.34 199 ILE A CA 1
ATOM 1593 C C . ILE A 1 199 ? 4.233 6.125 -15.209 1.00 53.34 199 ILE A C 1
ATOM 1595 O O . ILE A 1 199 ? 3.945 6.204 -16.402 1.00 53.34 199 ILE A O 1
ATOM 1599 N N . CYS A 1 200 ? 5.120 6.890 -14.597 1.00 53.69 200 CYS A N 1
ATOM 1600 C CA . CYS A 1 200 ? 6.004 7.829 -15.232 1.00 53.69 200 CYS A CA 1
ATOM 1601 C C . CYS A 1 200 ? 7.223 7.028 -15.680 1.00 53.69 200 CYS A C 1
ATOM 1603 O O . CYS A 1 200 ? 7.900 6.426 -14.847 1.00 53.69 200 CYS A O 1
ATOM 1605 N N . CYS A 1 201 ? 7.505 6.981 -16.979 1.00 60.84 201 CYS A N 1
ATOM 1606 C CA . CYS A 1 201 ? 8.760 6.428 -17.453 1.00 60.84 201 CYS A CA 1
ATOM 1607 C C . CYS A 1 201 ? 9.900 7.215 -16.791 1.00 60.84 201 CYS A C 1
ATOM 1609 O O . CYS A 1 201 ? 10.023 8.417 -17.036 1.00 60.84 201 CYS A O 1
ATOM 1611 N N . PRO A 1 202 ? 10.773 6.581 -15.997 1.00 54.44 202 PRO A N 1
ATOM 1612 C CA . PRO A 1 202 ? 11.832 7.304 -15.297 1.00 54.44 202 PRO A CA 1
ATOM 1613 C C . PRO A 1 202 ? 12.839 7.942 -16.264 1.00 54.44 202 PRO A C 1
ATOM 1615 O O . PRO A 1 202 ? 13.485 8.930 -15.924 1.00 54.44 202 PRO A O 1
ATOM 1618 N N . ASN A 1 203 ? 12.926 7.434 -17.500 1.00 57.56 203 ASN A N 1
ATOM 1619 C CA . ASN A 1 203 ? 13.799 7.989 -18.529 1.00 57.56 203 ASN A CA 1
ATOM 1620 C C . ASN A 1 203 ? 13.213 9.208 -19.245 1.00 57.56 203 ASN A C 1
ATOM 1622 O O . ASN A 1 203 ? 13.994 10.025 -19.722 1.00 57.56 203 ASN A O 1
ATOM 1626 N N . CYS A 1 204 ? 11.892 9.379 -19.340 1.00 56.31 204 CYS A N 1
ATOM 1627 C CA . CYS A 1 204 ? 11.298 10.471 -20.130 1.00 56.31 204 CYS A CA 1
ATOM 1628 C C . CYS A 1 204 ? 10.120 11.209 -19.496 1.00 56.31 204 CYS A C 1
ATOM 1630 O O . CYS A 1 204 ? 9.534 12.070 -20.141 1.00 56.31 204 CYS A O 1
ATOM 1632 N N . GLY A 1 205 ? 9.728 10.863 -18.275 1.00 53.56 205 GLY A N 1
ATOM 1633 C CA . GLY A 1 205 ? 8.587 11.500 -17.630 1.00 53.56 205 GLY A CA 1
ATOM 1634 C C . GLY A 1 205 ? 7.223 10.973 -18.095 1.00 53.56 205 GLY A C 1
ATOM 1635 O O . GLY A 1 205 ? 6.198 11.399 -17.565 1.00 53.56 205 GLY A O 1
ATOM 1636 N N . ALA A 1 206 ? 7.186 10.072 -19.089 1.00 53.94 206 ALA A N 1
ATOM 1637 C CA . ALA A 1 206 ? 5.945 9.709 -19.763 1.00 53.94 206 ALA A CA 1
ATOM 1638 C C . ALA A 1 206 ? 4.984 8.935 -18.867 1.00 53.94 206 ALA A C 1
ATOM 1640 O O . ALA A 1 206 ? 5.311 7.834 -18.435 1.00 53.94 206 ALA A O 1
ATOM 1641 N N . LYS A 1 207 ? 3.804 9.502 -18.608 1.00 55.81 207 LYS A N 1
ATOM 1642 C CA . LYS A 1 207 ? 2.726 8.862 -17.849 1.00 55.81 207 LYS A CA 1
ATOM 1643 C C . LYS A 1 207 ? 1.876 7.973 -18.762 1.00 55.81 207 LYS A C 1
ATOM 1645 O O . LYS A 1 207 ? 1.816 8.157 -19.968 1.00 55.81 207 LYS A O 1
ATOM 1650 N N . CYS A 1 208 ? 1.197 6.989 -18.197 1.00 54.50 208 CYS A N 1
ATOM 1651 C CA . CYS A 1 208 ? 0.140 6.269 -18.908 1.00 54.50 208 CYS A CA 1
ATOM 1652 C C . CYS A 1 208 ? -1.018 7.214 -19.262 1.00 54.50 208 CYS A C 1
ATOM 1654 O O . CYS A 1 208 ? -1.489 7.951 -18.394 1.00 54.50 208 CYS A O 1
ATOM 1656 N N . ASP A 1 209 ? -1.527 7.131 -20.491 1.00 47.03 209 ASP A N 1
ATOM 1657 C CA . ASP A 1 209 ? -2.673 7.937 -20.940 1.00 47.03 209 ASP A CA 1
ATOM 1658 C C . ASP A 1 209 ? -4.014 7.498 -20.328 1.00 47.03 209 ASP A C 1
ATOM 1660 O O . ASP A 1 209 ? -5.011 8.196 -20.494 1.00 47.03 209 ASP A O 1
ATOM 1664 N N . ASN A 1 210 ? -4.078 6.332 -19.669 1.00 46.09 210 ASN A N 1
ATOM 1665 C CA . ASN A 1 210 ? -5.340 5.747 -19.215 1.00 46.09 210 ASN A CA 1
ATOM 1666 C C . ASN A 1 210 ? -5.305 5.376 -17.717 1.00 46.09 210 ASN A C 1
ATOM 1668 O O . ASN A 1 210 ? -4.736 4.342 -17.379 1.00 46.09 210 ASN A O 1
ATOM 1672 N N . PRO A 1 211 ? -5.876 6.197 -16.812 1.00 40.38 211 PRO A N 1
ATOM 1673 C CA . PRO A 1 211 ? -5.755 6.055 -15.357 1.00 40.38 211 PRO A CA 1
ATOM 1674 C C . PRO A 1 211 ? -6.480 4.843 -14.747 1.00 40.38 211 PRO A C 1
ATOM 1676 O O . PRO A 1 211 ? -6.301 4.594 -13.555 1.00 40.38 211 PRO A O 1
ATOM 1679 N N . GLU A 1 212 ? -7.276 4.097 -15.517 1.00 35.91 212 GLU A N 1
ATOM 1680 C CA . GLU A 1 212 ? -8.079 2.983 -15.003 1.00 35.91 212 GLU A CA 1
ATOM 1681 C C . GLU A 1 212 ? -7.224 1.751 -14.646 1.00 35.91 212 GLU A C 1
ATOM 1683 O O . GLU A 1 212 ? -6.431 1.256 -15.445 1.00 35.91 212 GLU A O 1
ATOM 1688 N N . LEU A 1 213 ? -7.404 1.257 -13.414 1.00 37.41 213 LEU A N 1
ATOM 1689 C CA . LEU A 1 213 ? -6.597 0.245 -12.706 1.00 37.41 213 LEU A CA 1
ATOM 1690 C C . LEU A 1 213 ? -6.585 -1.169 -13.327 1.00 37.41 213 LEU A C 1
ATOM 1692 O O . LEU A 1 213 ? -5.889 -2.043 -12.817 1.00 37.41 213 LEU A O 1
ATOM 1696 N N . ILE A 1 214 ? -7.362 -1.423 -14.383 1.00 37.25 214 ILE A N 1
ATOM 1697 C CA . ILE A 1 214 ? -7.634 -2.774 -14.897 1.00 37.25 214 ILE A CA 1
ATOM 1698 C C . ILE A 1 214 ? -7.391 -2.815 -16.408 1.00 37.25 214 ILE A C 1
ATOM 1700 O O . ILE A 1 214 ? -8.307 -3.025 -17.199 1.00 37.25 214 ILE A O 1
ATOM 1704 N N . HIS A 1 215 ? -6.148 -2.610 -16.839 1.00 38.19 215 HIS A N 1
ATOM 1705 C CA . HIS A 1 215 ? -5.781 -2.890 -18.224 1.00 38.19 215 HIS A CA 1
ATOM 1706 C C . HIS A 1 215 ? -4.436 -3.606 -18.319 1.00 38.19 215 HIS A C 1
ATOM 1708 O O . HIS A 1 215 ? -3.400 -3.096 -17.910 1.00 38.19 215 HIS A O 1
ATOM 1714 N N . GLU A 1 216 ? -4.438 -4.761 -18.985 1.00 40.12 216 GLU A N 1
ATOM 1715 C CA . GLU A 1 216 ? -3.242 -5.551 -19.320 1.00 40.12 216 GLU A CA 1
ATOM 1716 C C . GLU A 1 216 ? -2.270 -4.820 -20.278 1.00 40.12 216 GLU A C 1
ATOM 1718 O O . GLU A 1 216 ? -1.180 -5.311 -20.561 1.00 40.12 216 GLU A O 1
ATOM 1723 N N . ASN A 1 217 ? -2.642 -3.633 -20.779 1.00 41.12 217 ASN A N 1
ATOM 1724 C CA . ASN A 1 217 ? -1.906 -2.852 -21.777 1.00 41.12 217 ASN A CA 1
ATOM 1725 C C . ASN A 1 217 ? -1.623 -1.415 -21.297 1.00 41.12 217 ASN A C 1
ATOM 1727 O O . ASN A 1 217 ? -1.938 -0.436 -21.977 1.00 41.12 217 ASN A O 1
ATOM 1731 N N . HIS A 1 218 ? -1.029 -1.258 -20.115 1.00 45.16 218 HIS A N 1
ATOM 1732 C CA . HIS A 1 218 ? -0.540 0.049 -19.673 1.00 45.16 218 HIS A CA 1
ATOM 1733 C C . HIS A 1 218 ? 0.647 0.497 -20.539 1.00 45.16 218 HIS A C 1
ATOM 1735 O O . HIS A 1 218 ? 1.719 -0.094 -20.469 1.00 45.16 218 HIS A O 1
ATOM 1741 N N . ARG A 1 219 ? 0.490 1.543 -21.359 1.00 45.41 219 ARG A N 1
ATOM 1742 C CA . ARG A 1 219 ? 1.510 1.997 -22.337 1.00 45.41 219 ARG A CA 1
ATOM 1743 C C . ARG A 1 219 ? 2.837 2.433 -21.732 1.00 45.41 219 ARG A C 1
ATOM 1745 O O . ARG A 1 219 ? 3.878 2.283 -22.349 1.00 45.41 219 ARG A O 1
ATOM 1752 N N . SER A 1 220 ? 2.831 2.892 -20.492 1.00 44.88 220 SER A N 1
ATOM 1753 C CA . SER A 1 220 ? 4.036 3.151 -19.699 1.00 44.88 220 SER A CA 1
ATOM 1754 C C . SER A 1 220 ? 4.938 1.927 -19.536 1.00 44.88 220 SER A C 1
ATOM 1756 O O . SER A 1 220 ? 6.156 2.061 -19.438 1.00 44.88 220 SER A O 1
ATOM 1758 N N . THR A 1 221 ? 4.364 0.721 -19.579 1.00 42.25 221 THR A N 1
ATOM 1759 C CA . THR A 1 221 ? 5.161 -0.495 -19.619 1.00 42.25 221 THR A CA 1
ATOM 1760 C C . THR A 1 221 ? 5.960 -0.550 -20.927 1.00 42.25 221 THR A C 1
ATOM 1762 O O . THR A 1 221 ? 7.072 -1.040 -20.907 1.00 42.25 221 THR A O 1
ATOM 1765 N N . GLU A 1 222 ? 5.468 -0.041 -22.066 1.00 43.91 222 GLU A N 1
ATOM 1766 C CA . GLU A 1 222 ? 6.222 0.062 -23.341 1.00 43.91 222 GLU A CA 1
ATOM 1767 C C . GLU A 1 222 ? 7.360 1.097 -23.300 1.00 43.91 222 GLU A C 1
ATOM 1769 O O . GLU A 1 222 ? 8.234 1.083 -24.158 1.00 43.91 222 GLU A O 1
ATOM 1774 N N . HIS A 1 223 ? 7.383 1.953 -22.273 1.00 47.00 223 HIS A N 1
ATOM 1775 C CA . HIS A 1 223 ? 8.455 2.913 -22.004 1.00 47.00 223 HIS A CA 1
ATOM 1776 C C . HIS A 1 223 ? 9.506 2.398 -20.997 1.00 47.00 223 HIS A C 1
ATOM 1778 O O . HIS A 1 223 ? 10.471 3.102 -20.686 1.00 47.00 223 HIS A O 1
ATOM 1784 N N . ILE A 1 224 ? 9.348 1.172 -20.488 1.00 52.59 224 ILE A N 1
ATOM 1785 C CA . ILE A 1 224 ? 10.434 0.394 -19.876 1.00 52.59 224 ILE A CA 1
ATOM 1786 C C . ILE A 1 224 ? 11.400 0.076 -21.016 1.00 52.59 224 ILE A C 1
ATOM 1788 O O . ILE A 1 224 ? 10.935 -0.395 -22.051 1.00 52.59 224 ILE A O 1
ATOM 1792 N N . ALA A 1 225 ? 12.700 0.370 -20.849 1.00 50.88 225 ALA A N 1
ATOM 1793 C CA . ALA A 1 225 ? 13.719 0.246 -21.901 1.00 50.88 225 ALA A CA 1
ATOM 1794 C C . ALA A 1 225 ? 13.427 -0.962 -22.804 1.00 50.88 225 ALA A C 1
ATOM 1796 O O . ALA A 1 225 ? 13.398 -2.093 -22.310 1.00 50.88 225 ALA A O 1
ATOM 1797 N N . MET A 1 226 ? 13.121 -0.711 -24.086 1.00 47.19 226 MET A N 1
ATOM 1798 C CA . MET A 1 226 ? 12.329 -1.649 -24.901 1.00 47.19 226 MET A CA 1
ATOM 1799 C C . MET A 1 226 ? 12.923 -3.058 -25.017 1.00 47.19 226 MET A C 1
ATOM 1801 O O . MET A 1 226 ? 12.212 -3.996 -25.359 1.00 47.19 226 MET A O 1
ATOM 1805 N N . ALA A 1 227 ? 14.195 -3.262 -24.682 1.00 45.88 227 ALA A N 1
ATOM 1806 C CA . ALA A 1 227 ? 14.839 -4.573 -24.740 1.00 45.88 227 ALA A CA 1
ATOM 1807 C C . ALA A 1 227 ? 14.261 -5.553 -23.743 1.00 45.88 227 ALA A C 1
ATOM 1809 O O . ALA A 1 227 ? 14.298 -6.754 -23.979 1.00 45.88 227 ALA A O 1
ATOM 1810 N N . PHE A 1 228 ? 13.690 -5.051 -22.654 1.00 57.31 228 PHE A N 1
ATOM 1811 C CA . PHE A 1 228 ? 12.982 -5.881 -21.696 1.00 57.31 228 PHE A CA 1
ATOM 1812 C C . PHE A 1 228 ? 11.594 -6.311 -22.202 1.00 57.31 228 PHE A C 1
ATOM 1814 O O . PHE A 1 228 ? 10.931 -7.125 -21.564 1.00 57.31 228 PHE A O 1
ATOM 1821 N N . LYS A 1 229 ? 11.176 -5.790 -23.365 1.00 50.16 229 LYS A N 1
ATOM 1822 C CA . LYS A 1 229 ? 9.896 -6.038 -24.039 1.00 50.16 229 LYS A CA 1
ATOM 1823 C C . LYS A 1 229 ? 9.999 -6.414 -25.519 1.00 50.16 229 LYS A C 1
ATOM 1825 O O . LYS A 1 229 ? 8.957 -6.575 -26.159 1.00 50.16 229 LYS A O 1
ATOM 1830 N N . GLY A 1 230 ? 11.212 -6.579 -26.052 1.00 45.50 230 GLY A N 1
ATOM 1831 C CA . GLY A 1 230 ? 11.542 -6.644 -27.486 1.00 45.50 230 GLY A CA 1
ATOM 1832 C C . GLY A 1 230 ? 10.852 -7.732 -28.322 1.00 45.50 230 GLY A C 1
ATOM 1833 O O . GLY A 1 230 ? 11.104 -7.833 -29.512 1.00 45.50 230 GLY A O 1
ATOM 1834 N N . VAL A 1 231 ? 9.950 -8.527 -27.749 1.00 41.38 231 VAL A N 1
ATOM 1835 C CA . VAL A 1 231 ? 9.272 -9.640 -28.427 1.00 41.38 231 VAL A CA 1
ATOM 1836 C C . VAL A 1 231 ? 7.920 -9.258 -29.017 1.00 41.38 231 VAL A C 1
ATOM 1838 O O . VAL A 1 231 ? 7.519 -9.829 -30.027 1.00 41.38 231 VAL A O 1
ATOM 1841 N N . LYS A 1 232 ? 7.196 -8.293 -28.433 1.00 41.28 232 LYS A N 1
ATOM 1842 C CA . LYS A 1 232 ? 5.798 -8.048 -28.839 1.00 41.28 232 LYS A CA 1
ATOM 1843 C C . LYS A 1 232 ? 5.659 -7.112 -30.047 1.00 41.28 232 LYS A C 1
ATOM 1845 O O . LYS A 1 232 ? 4.691 -7.239 -30.787 1.00 41.28 232 LYS A O 1
ATOM 1850 N N . HIS A 1 233 ? 6.605 -6.189 -30.249 1.00 41.84 233 HIS A N 1
ATOM 1851 C CA . HIS A 1 233 ? 6.451 -5.089 -31.217 1.00 41.84 233 HIS A CA 1
ATOM 1852 C C . HIS A 1 233 ? 6.919 -5.399 -32.643 1.00 41.84 233 HIS A C 1
ATOM 1854 O O . HIS A 1 233 ? 6.419 -4.786 -33.583 1.00 41.84 233 HIS A O 1
ATOM 1860 N N . HIS A 1 234 ? 7.838 -6.350 -32.841 1.00 45.88 234 HIS A N 1
ATOM 1861 C CA . HIS A 1 234 ? 8.529 -6.453 -34.132 1.00 45.88 234 HIS A CA 1
ATOM 1862 C C . HIS A 1 234 ? 8.684 -7.865 -34.721 1.00 45.88 234 HIS A C 1
ATOM 1864 O O . HIS A 1 234 ? 9.248 -7.973 -35.806 1.00 45.88 234 HIS A O 1
ATOM 1870 N N . ASN A 1 235 ? 8.213 -8.945 -34.072 1.00 49.25 235 ASN A N 1
ATOM 1871 C CA . ASN A 1 235 ? 8.443 -10.347 -34.505 1.00 49.25 235 ASN A CA 1
ATOM 1872 C C . ASN A 1 235 ? 9.920 -10.711 -34.786 1.00 49.25 235 ASN A C 1
ATOM 1874 O O . ASN A 1 235 ? 10.225 -11.798 -35.272 1.00 49.25 235 ASN A O 1
ATOM 1878 N N . ILE A 1 236 ? 10.850 -9.814 -34.475 1.00 45.78 236 ILE A N 1
ATOM 1879 C CA . ILE A 1 236 ? 12.281 -10.050 -34.482 1.00 45.78 236 ILE A CA 1
ATOM 1880 C C . ILE A 1 236 ? 12.583 -10.682 -33.135 1.00 45.78 236 ILE A C 1
ATOM 1882 O O . ILE A 1 236 ? 12.330 -10.104 -32.082 1.00 45.78 236 ILE A O 1
ATOM 1886 N N . HIS A 1 237 ? 13.059 -11.921 -33.155 1.00 53.44 237 HIS A N 1
ATOM 1887 C CA . HIS A 1 237 ? 13.407 -12.688 -31.962 1.00 53.44 237 HIS A CA 1
ATOM 1888 C C . HIS A 1 237 ? 14.676 -12.136 -31.278 1.00 53.44 237 HIS A C 1
ATOM 1890 O O . HIS A 1 237 ? 15.491 -12.912 -30.794 1.00 53.44 237 HIS A O 1
ATOM 1896 N N . THR A 1 238 ? 14.872 -10.814 -31.257 1.00 54.88 238 THR A N 1
ATOM 1897 C CA . THR A 1 238 ? 16.112 -10.129 -30.877 1.00 54.88 238 THR A CA 1
ATOM 1898 C C . THR A 1 238 ? 15.841 -9.004 -29.867 1.00 54.88 238 THR A C 1
ATOM 1900 O O . THR A 1 238 ? 14.917 -8.219 -30.083 1.00 54.88 238 THR A O 1
ATOM 1903 N N . PRO A 1 239 ? 16.635 -8.866 -28.791 1.00 55.00 239 PRO A N 1
ATOM 1904 C CA . PRO A 1 239 ? 16.468 -7.793 -27.807 1.00 55.00 239 PRO A CA 1
ATOM 1905 C C . PRO A 1 239 ? 16.927 -6.425 -28.355 1.00 55.00 239 PRO A C 1
ATOM 1907 O O . PRO A 1 239 ? 18.003 -6.326 -28.937 1.00 55.00 239 PRO A O 1
ATOM 1910 N N . THR A 1 240 ? 16.153 -5.354 -28.126 1.00 58.25 240 THR A N 1
ATOM 1911 C CA . THR A 1 240 ? 16.464 -3.977 -28.586 1.00 58.25 240 THR A CA 1
ATOM 1912 C C . THR A 1 240 ? 16.347 -2.948 -27.457 1.00 58.25 240 THR A C 1
ATOM 1914 O O . THR A 1 240 ? 15.241 -2.591 -27.065 1.00 58.25 240 THR A O 1
ATOM 1917 N N . LEU A 1 241 ? 17.458 -2.453 -26.900 1.00 61.56 241 LEU A N 1
ATOM 1918 C CA . LEU A 1 241 ? 17.446 -1.492 -25.781 1.00 61.56 241 LEU A CA 1
ATOM 1919 C C . LEU A 1 241 ? 17.195 -0.063 -26.322 1.00 61.56 241 LEU A C 1
ATOM 1921 O O . LEU A 1 241 ? 18.142 0.641 -26.663 1.00 61.56 241 LEU A O 1
ATOM 1925 N N . GLU A 1 242 ? 15.929 0.364 -26.404 1.00 62.66 242 GLU A N 1
ATOM 1926 C CA . GLU A 1 242 ? 15.541 1.722 -26.841 1.00 62.66 242 GLU A CA 1
ATOM 1927 C C . GLU A 1 242 ? 15.159 2.635 -25.657 1.00 62.66 242 GLU A C 1
ATOM 1929 O O . GLU A 1 242 ? 14.532 2.203 -24.682 1.00 62.66 242 GLU A O 1
ATOM 1934 N N . LEU A 1 243 ? 15.504 3.921 -25.765 1.00 63.12 243 LEU A N 1
ATOM 1935 C CA . LEU A 1 243 ? 15.091 5.014 -24.885 1.00 63.12 243 LEU A CA 1
ATOM 1936 C C . LEU A 1 243 ? 14.029 5.881 -25.556 1.00 63.12 243 LEU A C 1
ATOM 1938 O O . LEU A 1 243 ? 14.103 6.175 -26.740 1.00 63.12 243 LEU A O 1
ATOM 1942 N N . CYS A 1 244 ? 13.101 6.426 -24.777 1.00 65.06 244 CYS A N 1
ATOM 1943 C CA . CYS A 1 244 ? 11.965 7.156 -25.344 1.00 65.06 244 CYS A CA 1
ATOM 1944 C C . 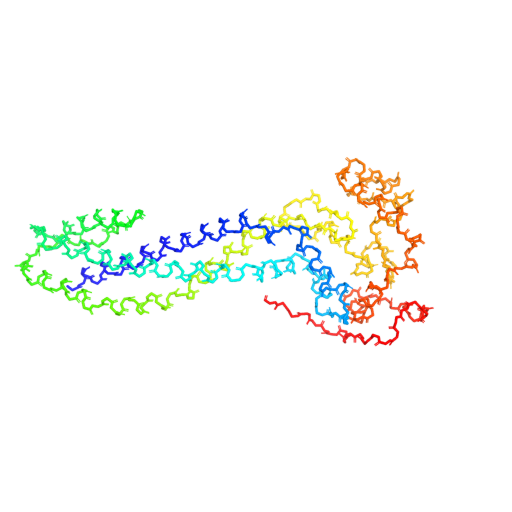CYS A 1 244 ? 12.331 8.467 -26.065 1.00 65.06 244 CYS A C 1
ATOM 1946 O O . CYS A 1 244 ? 11.579 8.903 -26.932 1.00 65.06 244 CYS A O 1
ATOM 1948 N N . TYR A 1 245 ? 13.461 9.096 -25.714 1.00 64.69 245 TYR A N 1
ATOM 1949 C CA . TYR A 1 245 ? 13.967 10.281 -26.421 1.00 64.69 245 TYR A CA 1
ATOM 1950 C C . TYR A 1 245 ? 14.753 9.922 -27.690 1.00 64.69 245 TYR A C 1
ATOM 1952 O O . TYR A 1 245 ? 15.009 10.795 -28.520 1.00 64.69 245 TYR A O 1
ATOM 1960 N N . GLN A 1 246 ? 15.140 8.655 -27.870 1.00 66.00 246 GLN A N 1
ATOM 1961 C CA . GLN A 1 246 ? 15.714 8.209 -29.133 1.00 66.00 246 GLN A CA 1
ATOM 1962 C C . GLN A 1 246 ? 14.620 8.236 -30.202 1.00 66.00 246 GLN A C 1
ATOM 1964 O O . GLN A 1 246 ? 13.440 8.021 -29.928 1.00 66.00 246 GLN A O 1
ATOM 1969 N N . GLN A 1 247 ? 15.014 8.590 -31.425 1.00 67.25 247 GLN A N 1
ATOM 1970 C CA . GLN A 1 247 ? 14.108 8.725 -32.568 1.00 67.25 247 GLN A CA 1
ATOM 1971 C C . GLN A 1 247 ? 12.967 9.741 -32.381 1.00 67.25 247 GLN A C 1
ATOM 1973 O O . GLN A 1 247 ? 12.002 9.717 -33.144 1.00 67.25 247 GLN A O 1
ATOM 1978 N N . LEU A 1 248 ? 13.076 10.684 -31.433 1.00 73.31 248 LEU A N 1
ATOM 1979 C CA . LEU A 1 248 ? 12.072 11.739 -31.246 1.00 73.31 248 LEU A CA 1
ATOM 1980 C C . LEU A 1 248 ? 11.774 12.469 -32.569 1.00 73.31 248 LEU A C 1
ATOM 1982 O O . LEU A 1 248 ? 10.624 12.769 -32.866 1.00 73.31 248 LEU A O 1
ATOM 1986 N N . GLN A 1 249 ? 12.804 12.664 -33.398 1.00 75.88 249 GLN A N 1
ATOM 1987 C CA . GLN A 1 249 ? 12.743 13.361 -34.686 1.00 75.88 249 GLN A CA 1
ATOM 1988 C C . GLN A 1 249 ? 12.478 12.453 -35.903 1.00 75.88 249 GLN A C 1
ATOM 1990 O O . GLN A 1 249 ? 12.337 12.964 -37.010 1.00 75.88 249 GLN A O 1
ATOM 1995 N N . THR A 1 250 ? 12.427 11.125 -35.745 1.00 68.44 250 THR A N 1
ATOM 1996 C CA . THR A 1 250 ? 12.416 10.188 -36.891 1.00 68.44 250 THR A CA 1
ATOM 1997 C C . THR A 1 250 ? 11.446 9.012 -36.756 1.00 68.44 250 THR A C 1
ATOM 1999 O O . THR A 1 250 ? 10.881 8.582 -37.759 1.00 68.44 250 THR A O 1
ATOM 2002 N N . GLY A 1 251 ? 11.230 8.491 -35.547 1.00 72.31 251 GLY A N 1
ATOM 2003 C CA . GLY A 1 251 ? 10.414 7.305 -35.286 1.00 72.31 251 GLY A CA 1
ATOM 2004 C C . GLY A 1 251 ? 8.917 7.577 -35.409 1.00 72.31 251 GLY A C 1
ATOM 2005 O O . GLY A 1 251 ? 8.477 8.725 -35.394 1.00 72.31 251 GLY A O 1
ATOM 2006 N N . ALA A 1 252 ? 8.113 6.521 -35.511 1.00 70.00 252 ALA A N 1
ATOM 2007 C CA . ALA A 1 252 ? 6.660 6.622 -35.422 1.00 70.00 252 ALA A CA 1
ATOM 2008 C C . ALA A 1 252 ? 6.174 6.222 -34.022 1.00 70.00 252 ALA A C 1
ATOM 2010 O O . ALA A 1 252 ? 6.748 5.342 -33.387 1.00 70.00 252 ALA A O 1
ATOM 2011 N N . PHE A 1 253 ? 5.093 6.841 -33.554 1.00 65.62 253 PHE A N 1
ATOM 2012 C CA . PHE A 1 253 ? 4.356 6.417 -32.364 1.00 65.62 253 PHE A CA 1
ATOM 2013 C C . PHE A 1 253 ? 2.956 5.982 -32.778 1.00 65.62 253 PHE A C 1
ATOM 2015 O O . PHE A 1 253 ? 2.299 6.704 -33.528 1.00 65.62 253 PHE A O 1
ATOM 2022 N N . ILE A 1 254 ? 2.502 4.812 -32.332 1.00 62.75 254 ILE A N 1
ATOM 2023 C CA . ILE A 1 254 ? 1.201 4.259 -32.725 1.00 62.75 254 ILE A CA 1
ATOM 2024 C C . ILE A 1 254 ? 0.334 4.091 -31.482 1.00 62.75 254 ILE A C 1
ATOM 2026 O O . ILE A 1 254 ? 0.751 3.501 -30.491 1.00 62.75 254 ILE A O 1
ATOM 2030 N N . VAL A 1 255 ? -0.885 4.618 -31.544 1.00 56.50 255 VAL A N 1
ATOM 2031 C CA . VAL A 1 255 ? -1.860 4.638 -30.453 1.00 56.50 255 VAL A CA 1
ATOM 2032 C C . VAL A 1 255 ? -3.189 4.134 -30.997 1.00 56.50 255 VAL A C 1
ATOM 2034 O O . VAL A 1 255 ? -3.925 4.864 -31.655 1.00 56.50 255 VAL A O 1
ATOM 2037 N N . GLY A 1 256 ? -3.494 2.859 -30.744 1.00 64.19 256 GLY A N 1
ATOM 2038 C CA . GLY A 1 256 ? -4.647 2.206 -31.367 1.00 64.19 256 GLY A CA 1
ATOM 2039 C C . GLY A 1 256 ? -4.521 2.249 -32.891 1.00 64.19 256 GLY A C 1
ATOM 2040 O O . GLY A 1 256 ? -3.589 1.673 -33.443 1.00 64.19 256 GLY A O 1
ATOM 2041 N N . ASN A 1 257 ? -5.424 2.974 -33.552 1.00 69.25 257 ASN A N 1
ATOM 2042 C CA . ASN A 1 257 ? -5.417 3.149 -35.009 1.00 69.25 257 ASN A CA 1
ATOM 2043 C C . ASN A 1 257 ? -4.684 4.421 -35.475 1.00 69.25 257 ASN A C 1
ATOM 2045 O O . ASN A 1 257 ? -4.613 4.689 -36.672 1.00 69.25 257 ASN A O 1
ATOM 2049 N N . GLU A 1 258 ? -4.166 5.231 -34.552 1.00 67.19 258 GLU A N 1
ATOM 2050 C CA . GLU A 1 258 ? -3.538 6.514 -34.861 1.00 67.19 258 GLU A CA 1
ATOM 2051 C C . GLU A 1 258 ? -2.020 6.375 -34.950 1.00 67.19 258 GLU A C 1
ATOM 2053 O O . GLU A 1 258 ? -1.404 5.699 -34.127 1.00 67.19 258 GLU A O 1
ATOM 2058 N N . LYS A 1 259 ? -1.405 7.046 -35.930 1.00 79.12 259 LYS A N 1
ATOM 2059 C CA . LYS A 1 259 ? 0.048 7.071 -36.130 1.00 79.12 259 LYS A CA 1
ATOM 2060 C C . LYS A 1 259 ? 0.563 8.507 -36.108 1.00 79.12 259 LYS A C 1
ATOM 2062 O O . LYS A 1 259 ? 0.144 9.341 -36.906 1.00 79.12 259 LYS A O 1
ATOM 2067 N N . PHE A 1 260 ? 1.534 8.762 -35.243 1.00 77.31 260 PHE A N 1
ATOM 2068 C CA . PHE A 1 260 ? 2.230 10.034 -35.091 1.00 77.31 260 PHE A CA 1
ATOM 2069 C C . PHE A 1 260 ? 3.647 9.886 -35.643 1.00 77.31 260 PHE A C 1
ATOM 2071 O O . PHE A 1 260 ? 4.385 8.988 -35.242 1.00 77.31 260 PHE A O 1
ATOM 2078 N N . THR A 1 261 ? 4.043 10.715 -36.606 1.00 81.81 261 THR A N 1
ATOM 2079 C CA . THR A 1 261 ? 5.396 10.690 -37.184 1.00 81.81 261 THR A CA 1
ATOM 2080 C C . THR A 1 261 ? 5.812 12.122 -37.535 1.00 81.81 261 THR A C 1
ATOM 2082 O O . THR A 1 261 ? 5.056 12.784 -38.250 1.00 81.81 261 THR A O 1
ATOM 2085 N N . PRO A 1 262 ? 6.969 12.611 -37.044 1.00 82.31 262 PRO A N 1
ATOM 2086 C CA . PRO A 1 262 ? 7.896 11.921 -36.135 1.00 82.31 262 PRO A CA 1
ATOM 2087 C C . PRO A 1 262 ? 7.303 11.725 -34.725 1.00 82.31 262 PRO A C 1
ATOM 2089 O O . PRO A 1 262 ? 6.274 12.317 -34.400 1.00 82.31 262 PRO A O 1
ATOM 2092 N N . ARG A 1 263 ? 7.928 10.889 -33.883 1.00 76.56 263 ARG A N 1
ATOM 2093 C CA . ARG A 1 263 ? 7.450 10.528 -32.533 1.00 76.56 263 ARG A CA 1
ATOM 2094 C C . ARG A 1 263 ? 7.189 11.777 -31.685 1.00 76.56 263 ARG A C 1
ATOM 2096 O O . ARG A 1 263 ? 6.240 11.796 -30.912 1.00 76.56 263 ARG A O 1
ATOM 2103 N N . ARG A 1 264 ? 7.952 12.852 -31.905 1.00 83.25 264 ARG A N 1
ATOM 2104 C CA . ARG A 1 264 ? 7.719 14.194 -31.354 1.00 83.25 264 ARG A CA 1
ATOM 2105 C C . ARG A 1 264 ? 6.263 14.653 -31.455 1.00 83.25 264 ARG A C 1
ATOM 2107 O O . ARG A 1 264 ? 5.741 15.161 -30.471 1.00 83.25 264 ARG A O 1
ATOM 2114 N N . LYS A 1 265 ? 5.606 14.426 -32.597 1.00 83.06 265 LYS A N 1
ATOM 2115 C CA . LYS A 1 265 ? 4.230 14.871 -32.855 1.00 83.06 265 LYS A CA 1
ATOM 2116 C C . LYS A 1 265 ? 3.242 14.296 -31.841 1.00 83.06 265 LYS A C 1
ATOM 2118 O O . LYS A 1 265 ? 2.325 14.980 -31.415 1.00 83.06 265 LYS A O 1
ATOM 2123 N N . TYR A 1 266 ? 3.457 13.054 -31.406 1.00 80.62 266 TYR A N 1
ATOM 2124 C CA . TYR A 1 266 ? 2.654 12.464 -30.337 1.00 80.62 266 TYR A CA 1
ATOM 2125 C C . TYR A 1 266 ? 2.766 13.273 -29.043 1.00 80.62 266 TYR A C 1
ATOM 2127 O O . TYR A 1 266 ? 1.760 13.596 -28.417 1.00 80.62 266 TYR A O 1
ATOM 2135 N N . TYR A 1 267 ? 3.993 13.621 -28.656 1.00 75.81 267 TYR A N 1
ATOM 2136 C CA . TYR A 1 267 ? 4.236 14.395 -27.447 1.00 75.81 267 TYR A CA 1
ATOM 2137 C C . TYR A 1 267 ? 3.716 15.826 -27.579 1.00 75.81 267 TYR A C 1
ATOM 2139 O O . TYR A 1 267 ? 3.145 16.334 -26.629 1.00 75.81 267 TYR A O 1
ATOM 2147 N N . GLU A 1 268 ? 3.827 16.459 -28.744 1.00 83.19 268 GLU A N 1
ATOM 2148 C CA . GLU A 1 268 ? 3.220 17.773 -29.001 1.00 83.19 268 GLU A CA 1
ATOM 2149 C C . GLU A 1 268 ? 1.691 17.734 -28.865 1.00 83.19 268 GLU A C 1
ATOM 2151 O O . GLU A 1 268 ? 1.121 18.557 -28.149 1.00 83.19 268 GLU A O 1
ATOM 2156 N N . ASP A 1 269 ? 1.045 16.745 -29.491 1.00 79.06 269 ASP A N 1
ATOM 2157 C CA . ASP A 1 269 ? -0.414 16.657 -29.583 1.00 79.06 269 ASP A CA 1
ATOM 2158 C C . ASP A 1 269 ? -1.070 16.152 -28.285 1.00 79.06 269 ASP A C 1
ATOM 2160 O O . ASP A 1 269 ? -2.196 16.537 -27.970 1.00 79.06 269 ASP A O 1
ATOM 2164 N N . ARG A 1 270 ? -0.409 15.250 -27.546 1.00 71.50 270 ARG A N 1
ATOM 2165 C CA . ARG A 1 270 ? -1.039 14.496 -26.441 1.00 71.50 270 ARG A CA 1
ATOM 2166 C C . ARG A 1 270 ? -0.338 14.592 -25.101 1.00 71.50 270 ARG A C 1
ATOM 2168 O O . ARG A 1 270 ? -0.953 14.295 -24.081 1.00 71.50 270 ARG A O 1
ATOM 2175 N N . ALA A 1 271 ? 0.926 14.996 -25.079 1.00 68.94 271 ALA A N 1
ATOM 2176 C CA . ALA A 1 271 ? 1.735 14.948 -23.870 1.00 68.94 271 ALA A CA 1
ATOM 2177 C C . ALA A 1 271 ? 2.760 16.088 -23.816 1.00 68.94 271 ALA A C 1
ATOM 2179 O O . ALA A 1 271 ? 3.941 15.883 -23.521 1.00 68.94 271 ALA A O 1
ATOM 2180 N N . SER A 1 272 ? 2.300 17.309 -24.106 1.00 70.38 272 SER A N 1
ATOM 2181 C CA . SER A 1 272 ? 3.168 18.479 -24.293 1.00 70.38 272 SER A CA 1
ATOM 2182 C C . SER A 1 272 ? 3.970 18.823 -23.038 1.00 70.38 272 SER A C 1
ATOM 2184 O O . SER A 1 272 ? 5.105 19.288 -23.133 1.00 70.38 272 SER A O 1
ATOM 2186 N N . GLY A 1 273 ? 3.436 18.492 -21.857 1.00 66.19 273 GLY A N 1
ATOM 2187 C CA . GLY A 1 273 ? 4.138 18.617 -20.579 1.00 66.19 273 GLY A CA 1
ATOM 2188 C C . GLY A 1 273 ? 5.405 17.758 -20.457 1.00 66.19 273 GLY A C 1
ATOM 2189 O O . GLY A 1 273 ? 6.250 18.063 -19.622 1.00 66.19 273 GLY A O 1
ATOM 2190 N N . TRP A 1 274 ? 5.576 16.712 -21.274 1.00 67.94 274 TRP A N 1
ATOM 2191 C CA . TRP A 1 274 ? 6.777 15.857 -21.263 1.00 67.94 274 TRP A CA 1
ATOM 2192 C C . TRP A 1 274 ? 7.803 16.264 -22.314 1.00 67.94 274 TRP A C 1
ATOM 2194 O O . TRP A 1 274 ? 8.976 15.904 -22.211 1.00 67.94 274 TRP A O 1
ATOM 2204 N N . LEU A 1 275 ? 7.373 17.014 -23.330 1.00 74.06 275 LEU A N 1
ATOM 2205 C CA . LEU A 1 275 ? 8.201 17.340 -24.482 1.00 74.06 275 LEU A CA 1
ATOM 2206 C C . LEU A 1 275 ? 9.444 18.145 -24.091 1.00 74.06 275 LEU A C 1
ATOM 2208 O O . LEU A 1 275 ? 10.511 17.900 -24.637 1.00 74.06 275 LEU A O 1
ATOM 2212 N N . ALA A 1 276 ? 9.332 19.045 -23.111 1.00 71.38 276 ALA A N 1
ATOM 2213 C CA . ALA A 1 276 ? 10.459 19.860 -22.658 1.00 71.38 276 ALA A CA 1
ATOM 2214 C C . ALA A 1 276 ? 11.602 19.021 -22.049 1.00 71.38 276 ALA A C 1
ATOM 2216 O O . ALA A 1 276 ? 12.770 19.253 -22.358 1.00 71.38 276 ALA A O 1
ATOM 2217 N N . ASP A 1 277 ? 11.279 18.022 -21.220 1.00 67.81 277 ASP A N 1
ATOM 2218 C CA . ASP A 1 277 ? 12.275 17.111 -20.634 1.00 67.81 277 ASP A CA 1
ATOM 2219 C C . ASP A 1 277 ? 12.857 16.166 -21.696 1.00 67.81 277 ASP A C 1
ATOM 2221 O O . ASP A 1 277 ? 14.067 15.944 -21.759 1.00 67.81 277 ASP A O 1
ATOM 2225 N N . LEU A 1 278 ? 12.002 15.657 -22.587 1.00 71.50 278 LEU A N 1
ATOM 2226 C CA . LEU A 1 278 ? 12.412 14.843 -23.730 1.00 71.50 278 LEU A CA 1
ATOM 2227 C C . LEU A 1 278 ? 13.357 15.590 -24.674 1.00 71.50 278 LEU A C 1
ATOM 2229 O O . LEU A 1 278 ? 14.333 15.002 -25.132 1.00 71.50 278 LEU A O 1
ATOM 2233 N N . ASP A 1 279 ? 13.104 16.870 -24.931 1.00 75.69 279 ASP A N 1
ATOM 2234 C CA . ASP A 1 279 ? 13.953 17.721 -25.760 1.00 75.69 279 ASP A CA 1
ATOM 2235 C C . ASP A 1 279 ? 15.298 17.986 -25.125 1.00 75.69 279 ASP A C 1
ATOM 2237 O O . ASP A 1 279 ? 16.326 17.841 -25.785 1.00 75.69 279 ASP A O 1
ATOM 2241 N N . LEU A 1 280 ? 15.305 18.307 -23.833 1.00 72.69 280 LEU A N 1
ATOM 2242 C CA . LEU A 1 280 ? 16.539 18.489 -23.088 1.00 72.69 280 LEU A CA 1
ATOM 2243 C C . LEU A 1 280 ? 17.388 17.209 -23.127 1.00 72.69 280 LEU A C 1
ATOM 2245 O O . LEU A 1 280 ? 18.597 17.263 -23.346 1.00 72.69 280 LEU A O 1
ATOM 2249 N N . LYS A 1 281 ? 16.759 16.041 -22.962 1.00 70.69 281 LYS A N 1
ATOM 2250 C CA . LYS A 1 281 ? 17.429 14.734 -23.030 1.00 70.69 281 LYS A CA 1
ATOM 2251 C C . LYS A 1 281 ? 17.865 14.360 -24.440 1.00 70.69 281 LYS A C 1
ATOM 2253 O O . LYS A 1 281 ? 18.928 13.773 -24.591 1.00 70.69 281 LYS A O 1
ATOM 2258 N N . PHE A 1 282 ? 17.093 14.710 -25.463 1.00 72.31 282 PHE A N 1
ATOM 2259 C CA . PHE A 1 282 ? 17.474 14.510 -26.859 1.00 72.31 282 PHE A CA 1
ATOM 2260 C C . PHE A 1 282 ? 18.672 15.388 -27.249 1.00 72.31 282 PHE A C 1
ATOM 2262 O O . PHE A 1 282 ? 19.586 14.902 -27.907 1.00 72.31 282 PHE A O 1
ATOM 2269 N N . GLN A 1 283 ? 18.701 16.651 -26.809 1.00 73.19 283 GLN A N 1
ATOM 2270 C CA . GLN A 1 283 ? 19.795 17.594 -27.073 1.00 73.19 283 GLN A CA 1
ATOM 2271 C C . GLN A 1 283 ? 21.084 17.229 -26.324 1.00 73.19 283 GLN A C 1
ATOM 2273 O O . GLN A 1 283 ? 22.171 17.323 -26.888 1.00 73.19 283 GLN A O 1
ATOM 2278 N N . ASN A 1 284 ? 20.962 16.817 -25.057 1.00 67.94 284 ASN A N 1
ATOM 2279 C CA . ASN A 1 284 ? 22.105 16.490 -24.197 1.00 67.94 284 ASN A CA 1
ATOM 2280 C C . ASN A 1 284 ? 22.544 15.023 -24.304 1.00 67.94 284 ASN A C 1
ATOM 2282 O O . ASN A 1 284 ? 23.635 14.657 -23.863 1.00 67.94 284 ASN A O 1
ATOM 2286 N N . GLY A 1 285 ? 21.677 14.162 -24.829 1.00 61.25 285 GLY A N 1
ATOM 2287 C CA . GLY A 1 285 ? 21.955 12.753 -25.033 1.00 61.25 285 GLY A CA 1
ATOM 2288 C C . GLY A 1 285 ? 22.936 12.563 -26.180 1.00 61.25 285 GLY A C 1
ATOM 2289 O O . GLY A 1 285 ? 22.869 13.234 -27.207 1.00 61.25 285 GLY A O 1
ATOM 2290 N N . ALA A 1 286 ? 23.844 11.599 -26.040 1.00 55.72 286 ALA A N 1
ATOM 2291 C CA . ALA A 1 286 ? 24.587 11.131 -27.201 1.00 55.72 286 ALA A CA 1
ATOM 2292 C C . ALA A 1 286 ? 23.588 10.632 -28.262 1.00 55.72 286 ALA A C 1
ATOM 2294 O O . ALA A 1 286 ? 22.602 9.980 -27.905 1.00 55.72 286 ALA A O 1
ATOM 2295 N N . LEU A 1 287 ? 23.862 10.900 -29.545 1.00 52.50 287 LEU A N 1
ATOM 2296 C CA . LEU A 1 287 ? 23.173 10.286 -30.687 1.00 52.50 287 LEU A CA 1
ATOM 2297 C C . LEU A 1 287 ? 23.373 8.767 -30.622 1.00 52.50 287 LEU A C 1
ATOM 2299 O O . LEU A 1 287 ? 24.287 8.203 -31.215 1.00 52.50 287 LEU A O 1
ATOM 2303 N N . ARG A 1 288 ? 22.555 8.105 -29.814 1.00 50.94 288 ARG A N 1
ATOM 2304 C CA . ARG A 1 288 ? 22.562 6.664 -29.608 1.00 50.94 288 ARG A CA 1
ATOM 2305 C C . ARG A 1 288 ? 21.366 6.130 -30.374 1.00 50.94 288 ARG A C 1
ATOM 2307 O O . ARG A 1 288 ? 20.240 6.517 -30.077 1.00 50.94 288 ARG A O 1
ATOM 2314 N N . SER A 1 289 ? 21.607 5.300 -31.380 1.00 51.69 289 SER A N 1
ATOM 2315 C CA . SER A 1 289 ? 20.556 4.496 -32.005 1.00 51.69 289 SER A CA 1
ATOM 2316 C C . SER A 1 289 ? 20.213 3.307 -31.098 1.00 51.69 289 SER A C 1
ATOM 2318 O O . SER A 1 289 ? 20.882 3.077 -30.087 1.00 51.69 289 SER A O 1
ATOM 2320 N N . GLU A 1 290 ? 19.207 2.518 -31.478 1.00 51.22 290 GLU A N 1
ATOM 2321 C CA . GLU A 1 290 ? 18.891 1.209 -30.872 1.00 51.22 290 GLU A CA 1
ATOM 2322 C C . GLU A 1 290 ? 20.125 0.286 -30.768 1.00 51.22 290 GLU A C 1
ATOM 2324 O O . GLU A 1 290 ? 20.170 -0.611 -29.931 1.00 51.22 290 GLU A O 1
ATOM 2329 N N . SER A 1 291 ? 21.156 0.545 -31.580 1.00 51.69 291 SER A N 1
ATOM 2330 C CA . SER A 1 291 ? 22.431 -0.172 -31.606 1.00 51.69 291 SER A CA 1
ATOM 2331 C C . SER A 1 291 ? 23.432 0.275 -30.528 1.00 51.69 291 SER A C 1
ATOM 2333 O O . SER A 1 291 ? 24.482 -0.349 -30.411 1.00 51.69 291 SER A O 1
ATOM 2335 N N . TYR A 1 292 ? 23.173 1.351 -29.760 1.00 62.66 292 TYR A N 1
ATOM 2336 C CA . TYR A 1 292 ? 24.102 1.813 -28.714 1.00 62.66 292 TYR A CA 1
ATOM 2337 C C . TYR A 1 292 ? 23.449 2.258 -27.379 1.00 62.66 292 TYR A C 1
ATOM 2339 O O . TYR A 1 292 ? 23.604 3.412 -26.966 1.00 62.66 292 TYR A O 1
ATOM 2347 N N . PRO A 1 293 ? 22.733 1.377 -26.654 1.00 68.00 293 PRO A N 1
ATOM 2348 C CA . PRO A 1 293 ? 22.087 1.687 -25.367 1.00 68.00 293 PRO A CA 1
ATOM 2349 C C . PRO A 1 293 ? 23.025 2.173 -24.248 1.00 68.00 293 PRO A C 1
ATOM 2351 O O . PRO A 1 293 ? 24.221 1.894 -24.299 1.00 68.00 293 PRO A O 1
ATOM 2354 N N . PRO A 1 294 ? 22.525 2.852 -23.191 1.00 73.19 294 PRO A N 1
ATOM 2355 C CA . PRO A 1 294 ? 23.336 3.295 -22.053 1.00 73.19 294 PRO A CA 1
ATOM 2356 C C . PRO A 1 294 ? 24.031 2.176 -21.264 1.00 73.19 294 PRO A C 1
ATOM 2358 O O . PRO A 1 294 ? 23.472 1.085 -21.135 1.00 73.19 294 PRO A O 1
ATOM 2361 N N . PRO A 1 295 ? 25.223 2.429 -20.683 1.00 77.81 295 PRO A N 1
ATOM 2362 C CA . PRO A 1 295 ? 25.981 1.416 -19.943 1.00 77.81 295 PRO A CA 1
ATOM 2363 C C . PRO A 1 295 ? 25.201 0.715 -18.824 1.00 77.81 295 PRO A C 1
ATOM 2365 O O . PRO A 1 295 ? 25.354 -0.488 -18.635 1.00 77.81 295 PRO A O 1
ATOM 2368 N N . GLU A 1 296 ? 24.371 1.440 -18.081 1.00 78.94 296 GLU A N 1
ATOM 2369 C CA . GLU A 1 296 ? 23.533 0.910 -17.004 1.00 78.94 296 GLU A CA 1
ATOM 2370 C C . GLU A 1 296 ? 22.483 -0.080 -17.502 1.00 78.94 296 GLU A C 1
ATOM 2372 O O . GLU A 1 296 ? 22.328 -1.155 -16.929 1.00 78.94 296 GLU A O 1
ATOM 2377 N N . GLN A 1 297 ? 21.878 0.196 -18.653 1.00 78.50 297 GLN A N 1
ATOM 2378 C CA . GLN A 1 297 ? 20.923 -0.708 -19.282 1.00 78.50 297 GLN A CA 1
ATOM 2379 C C . GLN A 1 297 ? 21.601 -1.962 -19.828 1.00 78.50 297 GLN A C 1
ATOM 2381 O O . GLN A 1 297 ? 21.055 -3.054 -19.701 1.00 78.50 297 GLN A O 1
ATOM 2386 N N . ARG A 1 298 ? 22.824 -1.836 -20.358 1.00 79.75 298 ARG A N 1
ATOM 2387 C CA . ARG A 1 298 ? 23.626 -2.994 -20.783 1.00 79.75 298 ARG A CA 1
ATOM 2388 C C . ARG A 1 298 ? 24.008 -3.880 -19.607 1.00 79.75 298 ARG A C 1
ATOM 2390 O O . ARG A 1 298 ? 23.885 -5.095 -19.702 1.00 79.75 298 ARG A O 1
ATOM 2397 N N . ARG A 1 299 ? 24.430 -3.289 -18.483 1.00 84.50 299 ARG A N 1
ATOM 2398 C CA . ARG A 1 299 ? 24.701 -4.041 -17.246 1.00 84.50 299 ARG A CA 1
ATOM 2399 C C . ARG A 1 299 ? 23.447 -4.749 -16.738 1.00 84.50 299 ARG A C 1
ATOM 2401 O O . ARG A 1 299 ? 23.517 -5.932 -16.419 1.00 84.50 299 ARG A O 1
ATOM 2408 N N . ALA A 1 300 ? 22.317 -4.045 -16.691 1.00 85.75 300 ALA A N 1
ATOM 2409 C CA . ALA A 1 300 ? 21.048 -4.610 -16.253 1.00 85.75 300 ALA A CA 1
ATOM 2410 C C . ALA A 1 300 ? 20.595 -5.761 -17.165 1.00 85.75 300 ALA A C 1
ATOM 2412 O O . ALA A 1 300 ? 20.262 -6.830 -16.663 1.00 85.75 300 ALA A O 1
ATOM 2413 N N . TRP A 1 301 ? 20.673 -5.589 -18.492 1.00 84.12 301 TRP A N 1
ATOM 2414 C CA . TRP A 1 301 ? 20.421 -6.651 -19.470 1.00 84.12 301 TRP A CA 1
ATOM 2415 C C . TRP A 1 301 ? 21.290 -7.877 -19.199 1.00 84.12 301 TRP A C 1
ATOM 2417 O O . TRP A 1 301 ? 20.761 -8.971 -19.034 1.00 84.12 301 TRP A O 1
ATOM 2427 N N . MET A 1 302 ? 22.607 -7.702 -19.057 1.00 85.88 302 MET A N 1
ATOM 2428 C CA . MET A 1 302 ? 23.518 -8.818 -18.784 1.00 85.88 302 MET A CA 1
ATOM 2429 C C . MET A 1 302 ? 23.151 -9.578 -17.505 1.00 85.88 302 MET A C 1
ATOM 2431 O O . MET A 1 302 ? 23.226 -10.807 -17.482 1.00 85.88 302 MET A O 1
ATOM 2435 N N . ALA A 1 303 ? 22.673 -8.882 -16.473 1.00 90.06 303 ALA A N 1
ATOM 2436 C CA . ALA A 1 303 ? 22.264 -9.503 -15.217 1.00 90.06 303 ALA A CA 1
ATOM 2437 C C . ALA A 1 303 ? 21.021 -10.404 -15.351 1.00 90.06 303 ALA A C 1
ATOM 2439 O O . ALA A 1 303 ? 20.919 -11.398 -14.636 1.00 90.06 303 ALA A O 1
ATOM 2440 N N . VAL A 1 304 ? 20.092 -10.109 -16.269 1.00 88.81 304 VAL A N 1
ATOM 2441 C CA . VAL A 1 304 ? 18.795 -10.817 -16.354 1.00 88.81 304 VAL A CA 1
ATOM 2442 C C . VAL A 1 304 ? 18.515 -11.509 -17.691 1.00 88.81 304 VAL A C 1
ATOM 2444 O O . VAL A 1 304 ? 17.505 -12.201 -17.812 1.00 88.81 304 VAL A O 1
ATOM 2447 N N . ARG A 1 305 ? 19.388 -11.356 -18.695 1.00 84.44 305 ARG A N 1
ATOM 2448 C CA . ARG A 1 305 ? 19.164 -11.828 -20.073 1.00 84.44 305 ARG A CA 1
ATOM 2449 C C . ARG A 1 305 ? 18.703 -13.277 -20.157 1.00 84.44 305 ARG A C 1
ATOM 2451 O O . ARG A 1 305 ? 17.728 -13.537 -20.840 1.00 84.44 305 ARG A O 1
ATOM 2458 N N . ASN A 1 306 ? 19.313 -14.206 -19.419 1.00 87.12 306 ASN A N 1
ATOM 2459 C CA . ASN A 1 306 ? 18.952 -15.625 -19.491 1.00 87.12 306 ASN A CA 1
ATOM 2460 C C . ASN A 1 306 ? 17.500 -15.869 -19.056 1.00 87.12 306 ASN A C 1
ATOM 2462 O O . ASN A 1 306 ? 16.801 -16.687 -19.653 1.00 87.12 306 ASN A O 1
ATOM 2466 N N . VAL A 1 307 ? 17.055 -15.157 -18.016 1.00 87.81 307 VAL A N 1
ATOM 2467 C CA . VAL A 1 307 ? 15.687 -15.228 -17.487 1.00 87.81 307 VAL A CA 1
ATOM 2468 C C . VAL A 1 307 ? 14.712 -14.697 -18.526 1.00 87.81 307 VAL A C 1
ATOM 2470 O O . VAL A 1 307 ? 13.735 -15.359 -18.861 1.00 87.81 307 VAL A O 1
ATOM 2473 N N . LEU A 1 308 ? 14.993 -13.519 -19.084 1.00 81.06 308 LEU A N 1
ATOM 2474 C CA . LEU A 1 308 ? 14.093 -12.866 -20.033 1.00 81.06 308 LEU A CA 1
ATOM 2475 C C . LEU A 1 308 ? 14.059 -13.564 -21.393 1.00 81.06 308 LEU A C 1
ATOM 2477 O O . LEU A 1 308 ? 12.993 -13.684 -21.988 1.00 81.06 308 LEU A O 1
ATOM 2481 N N . VAL A 1 309 ? 15.200 -14.069 -21.860 1.00 79.62 309 VAL A N 1
ATOM 2482 C CA . VAL A 1 309 ? 15.317 -14.879 -23.078 1.00 79.62 309 VAL A CA 1
ATOM 2483 C C . VAL A 1 309 ? 14.462 -16.134 -22.965 1.00 79.62 309 VAL A C 1
ATOM 2485 O O . VAL A 1 309 ? 13.701 -16.428 -23.884 1.00 79.62 309 VAL A O 1
ATOM 2488 N N . ALA A 1 310 ? 14.522 -16.833 -21.829 1.00 82.31 310 ALA A N 1
ATOM 2489 C CA . ALA A 1 310 ? 13.677 -17.995 -21.581 1.00 82.31 310 ALA A CA 1
ATOM 2490 C C . ALA A 1 310 ? 12.194 -17.612 -21.446 1.00 82.31 310 ALA A C 1
ATOM 2492 O O . ALA A 1 310 ? 11.343 -18.217 -22.098 1.00 82.31 310 ALA A O 1
ATOM 2493 N N . HIS A 1 311 ? 11.888 -16.587 -20.645 1.00 80.00 311 HIS A N 1
ATOM 2494 C CA . HIS A 1 311 ? 10.522 -16.141 -20.365 1.00 80.00 311 HIS A CA 1
ATOM 2495 C C . HIS A 1 311 ? 9.780 -15.697 -21.633 1.00 80.00 311 HIS A C 1
ATOM 2497 O O . HIS A 1 311 ? 8.639 -16.098 -21.856 1.00 80.00 311 HIS A O 1
ATOM 2503 N N . TYR A 1 312 ? 10.441 -14.919 -22.494 1.00 73.75 312 TYR A N 1
ATOM 2504 C CA . TYR A 1 312 ? 9.846 -14.386 -23.720 1.00 73.75 312 TYR A CA 1
ATOM 2505 C C . TYR A 1 312 ? 10.206 -15.167 -24.993 1.00 73.75 312 TYR A C 1
ATOM 2507 O O . TYR A 1 312 ? 9.794 -14.766 -26.078 1.00 73.75 312 TYR A O 1
ATOM 2515 N N . LYS A 1 313 ? 10.948 -16.278 -24.892 1.00 74.50 313 LYS A N 1
ATOM 2516 C CA . LYS A 1 313 ? 11.388 -17.099 -26.039 1.00 74.50 313 LYS A CA 1
ATOM 2517 C C . LYS A 1 313 ? 12.162 -16.288 -27.096 1.00 74.50 313 LYS A C 1
ATOM 2519 O O . LYS A 1 313 ? 11.860 -16.343 -28.289 1.00 74.50 313 LYS A O 1
ATOM 2524 N N . MET A 1 314 ? 13.146 -15.510 -26.647 1.00 73.00 314 MET A N 1
ATOM 2525 C CA . MET A 1 314 ? 14.024 -14.718 -27.522 1.00 73.00 314 MET A CA 1
ATOM 2526 C C . MET A 1 314 ? 15.236 -15.521 -27.995 1.00 73.00 314 MET A C 1
ATOM 2528 O O . MET A 1 314 ? 15.578 -16.551 -27.421 1.00 73.00 314 MET A O 1
ATOM 2532 N N . THR A 1 315 ? 15.920 -15.012 -29.016 1.00 72.50 315 THR A N 1
ATOM 2533 C CA . THR A 1 315 ? 17.287 -15.408 -29.357 1.00 72.50 315 THR A CA 1
ATOM 2534 C C . THR A 1 315 ? 18.244 -14.351 -28.818 1.00 72.50 315 THR A C 1
ATOM 2536 O O . THR A 1 315 ? 18.101 -13.158 -29.089 1.00 72.50 315 THR A O 1
ATOM 2539 N N . ASP A 1 316 ? 19.217 -14.783 -28.020 1.00 70.31 316 ASP A N 1
ATOM 2540 C CA . ASP A 1 316 ? 20.239 -13.887 -27.494 1.00 70.31 316 ASP A CA 1
ATOM 2541 C C . ASP A 1 316 ? 21.352 -13.673 -28.533 1.00 70.31 316 ASP A C 1
ATOM 2543 O O . ASP A 1 316 ? 22.174 -14.556 -28.766 1.00 70.31 316 ASP A O 1
ATOM 2547 N N . HIS A 1 317 ? 21.386 -12.490 -29.147 1.00 65.19 317 HIS A N 1
ATOM 2548 C CA . HIS A 1 317 ? 22.445 -12.078 -30.077 1.00 65.19 317 HIS A CA 1
ATOM 2549 C C . HIS A 1 317 ? 23.547 -11.246 -29.402 1.00 65.19 317 HIS A C 1
ATOM 2551 O O . HIS A 1 317 ? 24.429 -10.722 -30.077 1.00 65.19 317 HIS A O 1
ATOM 2557 N N . THR A 1 318 ? 23.552 -11.139 -28.071 1.00 63.16 318 THR A N 1
ATOM 2558 C CA . THR A 1 318 ? 24.535 -10.321 -27.338 1.00 63.16 318 THR A CA 1
ATOM 2559 C C . THR A 1 318 ? 25.981 -10.800 -27.560 1.00 63.16 318 THR A C 1
ATOM 2561 O O . THR A 1 318 ? 26.921 -10.033 -27.382 1.00 63.16 318 THR A O 1
ATOM 2564 N N . SER A 1 319 ? 26.181 -12.049 -28.003 1.00 56.84 319 SER A N 1
ATOM 2565 C CA . SER A 1 319 ? 27.494 -12.605 -28.365 1.00 56.84 319 SER A CA 1
ATOM 2566 C C . SER A 1 319 ? 28.173 -11.921 -29.558 1.00 56.84 319 SER A C 1
ATOM 2568 O O . SER A 1 319 ? 29.377 -12.093 -29.736 1.00 56.84 319 SER A O 1
ATOM 2570 N N . TYR A 1 320 ? 27.420 -11.192 -30.388 1.00 50.25 320 TYR A N 1
ATOM 2571 C CA . TYR A 1 320 ? 27.953 -10.502 -31.566 1.00 50.25 320 TYR A CA 1
ATOM 2572 C C . TYR A 1 320 ? 28.560 -9.126 -31.232 1.00 50.25 320 TYR A C 1
ATOM 2574 O O . TYR A 1 320 ? 29.363 -8.633 -32.015 1.00 50.25 320 TYR A O 1
ATOM 2582 N N . ASP A 1 321 ? 28.275 -8.573 -30.043 1.00 56.97 321 ASP A N 1
ATOM 2583 C CA . ASP A 1 321 ? 28.726 -7.248 -29.588 1.00 56.97 321 ASP A CA 1
ATOM 2584 C C . ASP A 1 321 ? 29.482 -7.327 -28.242 1.00 56.97 321 ASP A C 1
ATOM 2586 O O . ASP A 1 321 ? 29.191 -6.598 -27.288 1.00 56.97 321 ASP A O 1
ATOM 2590 N N . ASN A 1 322 ? 30.467 -8.229 -28.134 1.00 60.34 322 ASN A N 1
ATOM 2591 C CA . ASN A 1 322 ? 31.246 -8.435 -26.898 1.00 60.34 322 ASN A CA 1
ATOM 2592 C C . ASN A 1 322 ? 31.946 -7.158 -26.387 1.00 60.34 322 ASN A C 1
ATOM 2594 O O . ASN A 1 322 ? 32.149 -7.017 -25.184 1.00 60.34 322 ASN A O 1
ATOM 2598 N N . ASP A 1 323 ? 32.264 -6.211 -27.275 1.00 61.44 323 ASP A N 1
ATOM 2599 C CA . ASP A 1 323 ? 32.862 -4.917 -26.913 1.00 61.44 323 ASP A CA 1
ATOM 2600 C C . ASP A 1 323 ? 31.867 -3.983 -26.208 1.00 61.44 323 ASP A C 1
ATOM 2602 O O . ASP A 1 323 ? 32.246 -3.042 -25.507 1.00 61.44 323 ASP A O 1
ATOM 2606 N N . MET A 1 324 ? 30.570 -4.231 -26.393 1.00 66.38 324 MET A N 1
ATOM 2607 C CA . MET A 1 324 ? 29.515 -3.371 -25.889 1.00 66.38 324 MET A CA 1
ATOM 2608 C C . MET A 1 324 ? 29.003 -3.814 -24.515 1.00 66.38 324 MET A C 1
ATOM 2610 O O . MET A 1 324 ? 28.682 -2.977 -23.657 1.00 66.38 324 MET A O 1
ATOM 2614 N N . TYR A 1 325 ? 28.920 -5.125 -24.299 1.00 74.00 325 TYR A N 1
ATOM 2615 C CA . TYR A 1 325 ? 28.310 -5.713 -23.115 1.00 74.00 325 TYR A CA 1
ATOM 2616 C C . TYR A 1 325 ? 29.369 -6.228 -22.136 1.00 74.00 325 TYR A C 1
ATOM 2618 O O . TYR A 1 325 ? 30.226 -7.025 -22.508 1.00 74.00 325 TYR A O 1
ATOM 2626 N N . PRO A 1 326 ? 29.320 -5.813 -20.859 1.00 76.06 326 PRO A N 1
ATOM 2627 C CA . PRO A 1 326 ? 30.345 -6.183 -19.894 1.00 76.06 326 PRO A CA 1
ATOM 2628 C C . PRO A 1 326 ? 30.293 -7.684 -19.593 1.00 76.06 326 PRO A C 1
ATOM 2630 O O . PRO A 1 326 ? 29.353 -8.171 -18.965 1.00 76.06 326 PRO A O 1
ATOM 2633 N N . SER A 1 327 ? 31.342 -8.405 -19.992 1.00 77.25 327 SER A N 1
ATOM 2634 C CA . SER A 1 327 ? 31.508 -9.848 -19.761 1.00 77.25 327 SER A CA 1
ATOM 2635 C C . SER A 1 327 ? 31.653 -10.228 -18.282 1.00 77.25 327 SER A C 1
ATOM 2637 O O . SER A 1 327 ? 31.471 -11.388 -17.923 1.00 77.25 327 SER A O 1
ATOM 2639 N N . SER A 1 328 ? 31.942 -9.255 -17.413 1.00 83.31 328 SER A N 1
ATOM 2640 C CA . SER A 1 328 ? 32.084 -9.436 -15.965 1.00 83.31 328 SER A CA 1
ATOM 2641 C C . SER A 1 328 ? 30.758 -9.577 -15.211 1.00 83.31 328 SER A C 1
ATOM 2643 O O . SER A 1 328 ? 30.767 -9.955 -14.039 1.00 83.31 328 SER A O 1
ATOM 2645 N N . ILE A 1 329 ? 29.619 -9.274 -15.840 1.00 85.44 329 ILE A N 1
ATOM 2646 C CA . ILE A 1 329 ? 28.308 -9.386 -15.196 1.00 85.44 329 ILE A CA 1
ATOM 2647 C C . ILE A 1 329 ? 27.776 -10.811 -15.355 1.00 85.44 329 ILE A C 1
ATOM 2649 O O . ILE A 1 329 ? 27.450 -11.254 -16.457 1.00 85.44 329 ILE A O 1
ATOM 2653 N N . LEU A 1 330 ? 27.653 -11.516 -14.230 1.00 86.31 330 LEU A N 1
ATOM 2654 C CA . LEU A 1 330 ? 27.016 -12.828 -14.180 1.00 86.31 330 LEU A CA 1
ATOM 2655 C C . LEU A 1 330 ? 25.499 -12.681 -14.326 1.00 86.31 330 LEU A C 1
ATOM 2657 O O . LEU A 1 330 ? 24.862 -11.922 -13.597 1.00 86.31 330 LEU A O 1
ATOM 2661 N N . SER A 1 331 ? 24.931 -13.431 -15.267 1.00 89.31 331 SER A N 1
ATOM 2662 C CA . SER A 1 331 ? 23.488 -13.469 -15.486 1.00 89.31 331 SER A CA 1
ATOM 2663 C C . SER A 1 331 ? 22.818 -14.459 -14.538 1.00 89.31 331 SER A C 1
ATOM 2665 O O . SER A 1 331 ? 23.365 -15.531 -14.263 1.00 89.31 331 SER A O 1
ATOM 2667 N N . LEU A 1 332 ? 21.612 -14.130 -14.085 1.00 93.94 332 LEU A N 1
ATOM 2668 C CA . LEU A 1 332 ? 20.751 -15.052 -13.350 1.00 93.94 332 LEU A CA 1
ATOM 2669 C C . LEU A 1 332 ? 20.443 -16.316 -14.183 1.00 93.94 332 LEU A C 1
ATOM 2671 O O . LEU A 1 332 ? 20.464 -16.272 -15.414 1.00 93.94 332 LEU A O 1
ATOM 2675 N N . PRO A 1 333 ? 20.161 -17.469 -13.553 1.00 94.62 333 PRO A N 1
ATOM 2676 C CA . PRO A 1 333 ? 19.773 -18.677 -14.279 1.00 94.62 333 PRO A CA 1
ATOM 2677 C C . PRO A 1 333 ? 18.377 -18.520 -14.899 1.00 94.62 333 PRO A C 1
ATOM 2679 O O . PRO A 1 333 ? 17.516 -17.872 -14.318 1.00 94.62 333 PRO A O 1
ATOM 2682 N N . SER A 1 334 ? 18.114 -19.163 -16.038 1.00 90.44 334 SER A N 1
ATOM 2683 C CA . SER A 1 334 ? 16.866 -19.008 -16.812 1.00 90.44 334 SER A CA 1
ATOM 2684 C C . SER A 1 334 ? 15.565 -19.280 -16.040 1.00 90.44 334 SER A C 1
ATOM 2686 O O . SER A 1 334 ? 14.539 -18.695 -16.366 1.00 90.44 334 SER A O 1
ATOM 2688 N N . GLY A 1 335 ? 15.597 -20.142 -15.019 1.00 91.38 335 GLY A N 1
ATOM 2689 C CA . GLY A 1 335 ? 14.444 -20.463 -14.166 1.00 91.38 335 GLY A CA 1
ATOM 2690 C C . GLY A 1 335 ? 14.254 -19.544 -12.953 1.00 91.38 335 GLY A C 1
ATOM 2691 O O . GLY A 1 335 ? 13.454 -19.857 -12.074 1.00 91.38 335 GLY A O 1
ATOM 2692 N N . TYR A 1 336 ? 15.016 -18.454 -12.844 1.00 95.56 336 TYR A N 1
ATOM 2693 C CA . TYR A 1 336 ? 14.928 -17.548 -11.702 1.00 95.56 336 TYR A CA 1
ATOM 2694 C C . TYR A 1 336 ? 13.577 -16.823 -11.646 1.00 95.56 336 TYR A C 1
ATOM 2696 O O . TYR A 1 336 ? 13.070 -16.352 -12.660 1.00 95.56 336 TYR A O 1
ATOM 2704 N N . THR A 1 337 ? 13.021 -16.687 -10.441 1.00 91.81 337 THR A N 1
ATOM 2705 C CA . THR A 1 337 ? 11.786 -15.935 -10.176 1.00 91.81 337 THR A CA 1
ATOM 2706 C C . THR A 1 337 ? 12.069 -14.868 -9.117 1.00 91.81 337 THR A C 1
ATOM 2708 O O . THR A 1 337 ? 12.624 -15.225 -8.074 1.00 91.81 337 THR A O 1
ATOM 2711 N N . PRO A 1 338 ? 11.705 -13.590 -9.348 1.00 91.50 338 PRO A N 1
ATOM 2712 C CA . PRO A 1 338 ? 11.954 -12.535 -8.373 1.00 91.50 338 PRO A CA 1
ATOM 2713 C C . PRO A 1 338 ? 11.115 -12.708 -7.104 1.00 91.50 338 PRO A C 1
ATOM 2715 O O . PRO A 1 338 ? 9.985 -13.205 -7.154 1.00 91.50 338 PRO A O 1
ATOM 2718 N N . LYS A 1 339 ? 11.644 -12.259 -5.962 1.00 93.19 339 LYS A N 1
ATOM 2719 C CA . LYS A 1 339 ? 10.957 -12.348 -4.665 1.00 93.19 339 LYS A CA 1
ATOM 2720 C C . LYS A 1 339 ? 10.195 -11.072 -4.344 1.00 93.19 339 LYS A C 1
ATOM 2722 O O . LYS A 1 339 ? 10.778 -10.096 -3.886 1.00 93.19 339 LYS A O 1
ATOM 2727 N N . TRP A 1 340 ? 8.881 -11.094 -4.506 1.00 89.12 340 TRP A N 1
ATOM 2728 C CA . TRP A 1 340 ? 8.011 -10.014 -4.039 1.00 89.12 340 TRP A CA 1
ATOM 2729 C C . TRP A 1 340 ? 7.923 -9.981 -2.512 1.00 89.12 340 TRP A C 1
ATOM 2731 O O . TRP A 1 340 ? 7.901 -11.044 -1.887 1.00 89.12 340 TRP A O 1
ATOM 2741 N N . LYS A 1 341 ? 7.894 -8.775 -1.940 1.00 80.81 341 LYS A N 1
ATOM 2742 C CA . LYS A 1 341 ? 7.655 -8.584 -0.505 1.00 80.81 341 LYS A CA 1
ATOM 2743 C C . LYS A 1 341 ? 6.170 -8.588 -0.175 1.00 80.81 341 LYS A C 1
ATOM 2745 O O . LYS A 1 341 ? 5.366 -8.238 -1.074 1.00 80.81 341 LYS A O 1
#

Sequence (341 aa):
RKFKQDLENQIISEIVRIYKQKTSDAIGLNISTSTHIETEKIARSAYDESIGSQPPNGDNILKYVYDINRYYLEIALEKVQLSKDNIVNDQISKLKIIMNDCIKQAINVVKENQCRNVKEVYIEVAKQLDVVLPGFTASEMIGIAAEIGNPDQFIQAFRQTESRQYEMEKQIDRLRSEFDAVATESCETTIRTRLGCQICCPNCGAKCDNPELIHENHRSTEHIAMAFKGVKHHNIHTPTLELCYQQLQTGAFIVGNEKFTPRRKYYEDRASGWLADLDLKFQNGALRSESYPPPEQRRAWMAVRNVLVAHYKMTDHTSYDNDMYPSSILSLPSGYTPKWK

Secondary structure (DSSP, 8-state):
-HHHHHHHHHHHHHHHHHHHHHHHHHHHHHHHH-SS--HHHHHHHHHHHTTT-SS--HHHHHHHHH-HHHHHHHHHHHHHHHHHHHHHHHHHHHHHHHHHHHHHHHHHHHHH---SBHHHHHHHHHHHHHHHSTTPPPPTTS----B-S-HHHHHHHHHTTGGGHHHHHHHHHHTHHHHHHHHHHHHHHHHHHHHTT----TTT-PPPS---S--TT-GGGGGS-GGGTTTTTT--SS-----TTTTTTT--EEETTEEESSHHHHHHHH-HHHHHHHHHHHHHS----TTS--HHHHHHHHHHHHHHHHHHT----GGG-TTTS-TT-PPPPTT------

Organism: NCBI:txid1234261

Foldseek 3Di:
DVLLVVVLVLLLVQLLVLLLVVLLVQLLVCQVPDPLLDLLNLLQVLCCQALVDVQHDLLSVVCCLVPVLLSSLQSLCVSCVVVSVVSLVVSLVVSLVLSLVLLVLLLVLLVPDPDQFQQVSQVNSQVSSCVSPPPRDRDPPSGDRGTDPDSVVVSVVSVCVNVCSVVVSVVSVVCSVVSSVSSSVSSSVSSCLSSFQQNQLNQQRDGFPDRDPDDPCRCSSCQPQCQSVVCPPDVALEGFRDHPLQQLQAPWDDDPPDIDPSVVRCCVVPNVVRSVSSVVCNVPPDNDDSPADDQSNLSSCQAAVLQSCLVSVGDYPVVVCPVRHDPPRHYDHNPDDRDRD